Protein AF-A0A9W7W7M6-F1 (afdb_monomer_lite)

Secondary structure (DSSP, 8-state):
---EE-TTT--EESSHHHHHHHHH----HHHHHHHHHHHHTPPP---BPP-STT-----BTTHHHHIIIII---HHHHHHHHHHHHHHHHHHHHHHHHHT--SSPP---TTS---GGGG--HHHHHTPEEPTTS-EEEEES--TTHHHH-SEEEEE-HHHHHHHHHHHHHHHTSTT--S-------S---------PPPP-----------PPP---------------------------------

Organism: Triplophysa rosa (NCBI:txid992332)

Foldseek 3Di:
DDWWQQPPPRDTDPDQLCCCCPVQVFPPPQLSVLSVCLGVVNADQAFWQFLDPPDPRGTDSPNLVVCCPPVVDDPVVSVVRSNLRRLVVSLVVVVVCVVVCDVVGGRDCSNVPQDLQQAQFLVQLVPFDQDPVRWTWGWRQDGPCCVPPNTDIDTHHPVRSVVVNVVVVVLVPDPPNPPDRTDPPSNDDDDDDDPDDDDDRDDDPDDDDDDDDDDDDDDDDDDDDDDDDDDDDDDDDDDDDDDDDDD

Structure (mmCIF, N/CA/C/O backbone):
data_AF-A0A9W7W7M6-F1
#
_entry.id   AF-A0A9W7W7M6-F1
#
loop_
_atom_site.group_PDB
_atom_site.id
_atom_site.type_symbol
_atom_site.label_atom_id
_atom_site.label_alt_id
_atom_site.label_comp_id
_atom_site.label_asym_id
_atom_site.label_entity_id
_atom_site.label_seq_id
_atom_site.pdbx_PDB_ins_code
_atom_site.Cartn_x
_atom_site.Cartn_y
_atom_site.Cartn_z
_atom_site.occupancy
_atom_site.B_iso_or_equiv
_atom_site.auth_seq_id
_atom_site.auth_comp_id
_atom_site.auth_asym_id
_atom_site.auth_atom_id
_atom_site.pdbx_PDB_model_num
ATOM 1 N N . MET A 1 1 ? -11.801 22.714 -4.145 1.00 72.19 1 MET A N 1
ATOM 2 C CA . MET A 1 1 ? -10.592 22.354 -3.369 1.00 72.19 1 MET A CA 1
ATOM 3 C C . MET A 1 1 ? -10.107 20.980 -3.826 1.00 72.19 1 MET A C 1
ATOM 5 O O . MET A 1 1 ? -10.921 20.263 -4.396 1.00 72.19 1 MET A O 1
ATOM 9 N N . PRO A 1 2 ? -8.820 20.609 -3.682 1.00 87.44 2 PRO A N 1
ATOM 10 C CA . PRO A 1 2 ? -8.389 19.252 -4.017 1.00 87.44 2 PRO A CA 1
ATOM 11 C C . PRO A 1 2 ? -9.040 18.249 -3.054 1.00 87.44 2 PRO A C 1
ATOM 13 O O . PRO A 1 2 ? -8.852 18.361 -1.844 1.00 87.44 2 PRO A O 1
ATOM 16 N N . SER A 1 3 ? -9.796 17.285 -3.583 1.00 92.94 3 SER A N 1
ATOM 17 C CA . SER A 1 3 ? -10.325 16.155 -2.815 1.00 92.94 3 SER A CA 1
ATOM 18 C C . SER A 1 3 ? -9.395 14.946 -2.943 1.00 92.94 3 SER A C 1
ATOM 20 O O . SER A 1 3 ? -8.775 14.718 -3.984 1.00 92.94 3 SER A O 1
ATOM 22 N N . TYR A 1 4 ? -9.281 14.162 -1.873 1.00 96.50 4 TYR A N 1
ATOM 23 C CA . TYR A 1 4 ? -8.468 12.948 -1.830 1.00 96.50 4 TYR A CA 1
ATOM 24 C C . TYR A 1 4 ? -9.343 11.745 -1.488 1.00 96.50 4 TYR A C 1
ATOM 26 O O . TYR A 1 4 ? -10.290 11.856 -0.714 1.00 96.50 4 TYR A O 1
ATOM 34 N N . ARG A 1 5 ? -9.013 10.575 -2.038 1.00 95.81 5 ARG A N 1
ATOM 35 C CA . ARG A 1 5 ? -9.736 9.328 -1.764 1.00 95.81 5 ARG A CA 1
ATOM 36 C C . ARG A 1 5 ? -9.108 8.596 -0.579 1.00 95.81 5 ARG A C 1
ATOM 38 O O . ARG A 1 5 ? -7.920 8.263 -0.621 1.00 95.81 5 ARG A O 1
ATOM 45 N N . CYS A 1 6 ? -9.896 8.328 0.458 1.00 94.75 6 CYS A N 1
ATOM 46 C CA . CYS A 1 6 ? -9.452 7.589 1.635 1.00 94.75 6 CYS A CA 1
ATOM 47 C C . CYS A 1 6 ? -9.112 6.135 1.275 1.00 94.75 6 CYS A C 1
ATOM 49 O O . CYS A 1 6 ? -9.874 5.467 0.583 1.00 94.75 6 CYS A O 1
ATOM 51 N N . LYS A 1 7 ? -7.977 5.616 1.760 1.00 88.81 7 LYS A N 1
ATOM 52 C CA . LYS A 1 7 ? -7.548 4.228 1.494 1.00 88.81 7 LYS A CA 1
ATOM 53 C C . LYS A 1 7 ? -8.199 3.185 2.410 1.00 88.81 7 LYS A C 1
ATOM 55 O O . LYS A 1 7 ? -8.000 2.001 2.173 1.00 88.81 7 LYS A O 1
ATOM 60 N N . LEU A 1 8 ? -8.945 3.619 3.429 1.00 90.75 8 LEU A N 1
ATOM 61 C CA . LEU A 1 8 ? -9.625 2.737 4.385 1.00 90.75 8 LEU A CA 1
ATOM 62 C C . LEU A 1 8 ? -11.108 2.520 4.037 1.00 90.75 8 LEU A C 1
ATOM 64 O O . LEU A 1 8 ? -11.614 1.418 4.218 1.00 90.75 8 LEU A O 1
ATOM 68 N N . CYS A 1 9 ? -11.804 3.543 3.520 1.00 93.06 9 CYS A N 1
ATOM 69 C CA . CYS A 1 9 ? -13.232 3.460 3.165 1.00 93.06 9 CYS A CA 1
ATOM 70 C C . CYS A 1 9 ? -13.590 3.931 1.747 1.00 93.06 9 CYS A C 1
ATOM 72 O O . CYS A 1 9 ? -14.770 3.959 1.417 1.00 93.06 9 CYS A O 1
ATOM 74 N N . ASP A 1 10 ? -12.619 4.331 0.920 1.00 91.88 10 ASP A N 1
ATOM 75 C CA . ASP A 1 10 ? -12.836 4.820 -0.452 1.00 91.88 10 ASP A CA 1
ATOM 76 C C . ASP A 1 10 ? -13.676 6.105 -0.613 1.00 91.88 10 ASP A C 1
ATOM 78 O O . ASP A 1 10 ? -13.888 6.556 -1.741 1.00 91.88 10 ASP A O 1
ATOM 82 N N . GLU A 1 11 ? -14.094 6.752 0.479 1.00 95.75 11 GLU A N 1
ATOM 83 C CA . GLU A 1 11 ? -14.785 8.047 0.445 1.00 95.75 11 GLU A CA 1
ATOM 84 C C . GLU A 1 11 ? -13.840 9.182 0.000 1.00 95.75 11 GLU A C 1
ATOM 86 O O . GLU A 1 11 ? -12.629 9.149 0.251 1.00 95.75 11 GLU A O 1
ATOM 91 N N . GLN A 1 12 ? -14.389 10.206 -0.664 1.00 96.44 12 GLN A N 1
ATOM 92 C CA . GLN A 1 12 ? -13.655 11.443 -0.943 1.00 96.44 12 GLN A CA 1
ATOM 93 C C . GLN A 1 12 ? -13.695 12.368 0.275 1.00 96.44 12 GLN A C 1
ATOM 95 O O . GLN A 1 12 ? -14.758 12.593 0.847 1.00 96.44 12 GLN A O 1
ATOM 100 N N . ALA A 1 13 ? -12.549 12.940 0.633 1.00 96.88 13 ALA A N 1
ATOM 101 C CA . ALA A 1 13 ? -12.415 13.909 1.712 1.00 96.88 13 ALA A CA 1
ATOM 102 C C . ALA A 1 13 ? -11.541 15.088 1.269 1.00 96.88 13 ALA A C 1
ATOM 104 O O . ALA A 1 13 ? -10.496 14.901 0.640 1.00 96.88 13 ALA A O 1
ATOM 105 N N . GLU A 1 14 ? -11.955 16.306 1.613 1.00 96.06 14 GLU A N 1
ATOM 106 C CA . GLU A 1 14 ? -11.127 17.506 1.435 1.00 96.06 14 GLU A CA 1
ATOM 107 C C . GLU A 1 14 ? -10.057 17.574 2.535 1.00 96.06 14 GLU A C 1
ATOM 109 O O . GLU A 1 14 ? -8.860 17.682 2.247 1.00 96.06 14 GLU A O 1
ATOM 114 N N . ASP A 1 15 ? -10.473 17.386 3.793 1.00 96.69 15 ASP A N 1
ATOM 115 C CA . ASP A 1 15 ? -9.570 17.201 4.925 1.00 96.69 15 ASP A CA 1
ATOM 116 C C . ASP A 1 15 ? -9.463 15.727 5.330 1.00 96.69 15 ASP A C 1
ATOM 118 O O . ASP A 1 15 ? -10.251 15.182 6.102 1.00 96.69 15 ASP A O 1
ATOM 122 N N . VAL A 1 16 ? -8.433 15.079 4.789 1.00 97.12 16 VAL A N 1
ATOM 123 C CA . VAL A 1 16 ? -8.097 13.684 5.090 1.00 97.12 16 VAL A CA 1
ATOM 124 C C . VAL A 1 16 ? -7.809 13.464 6.578 1.00 97.12 16 VAL A C 1
ATOM 126 O O . VAL A 1 16 ? -8.134 12.397 7.083 1.00 97.12 16 VAL A O 1
ATOM 129 N N . ALA A 1 17 ? -7.191 14.423 7.276 1.00 97.62 17 ALA A N 1
ATOM 130 C CA . ALA A 1 17 ? -6.811 14.220 8.673 1.00 97.62 17 ALA A CA 1
ATOM 131 C C . ALA A 1 17 ? -8.057 14.187 9.563 1.00 97.62 17 ALA A C 1
ATOM 133 O O . ALA A 1 17 ? -8.264 13.211 10.281 1.00 97.62 17 ALA A O 1
ATOM 134 N N . LEU A 1 18 ? -8.928 15.191 9.416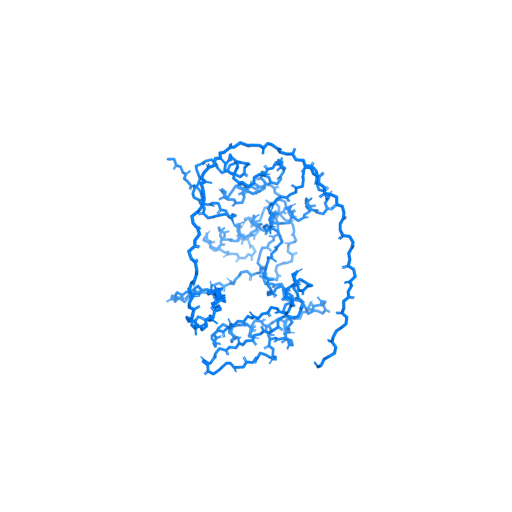 1.00 97.69 18 LEU A N 1
ATOM 135 C CA . LEU A 1 18 ? -10.212 15.238 10.114 1.00 97.69 18 LEU A CA 1
ATOM 136 C C . LEU A 1 18 ? -11.063 14.000 9.799 1.00 97.69 18 LEU A C 1
ATOM 138 O O . LEU A 1 18 ? -11.555 13.340 10.710 1.00 97.69 18 LEU A O 1
ATOM 142 N N . HIS A 1 19 ? -11.152 13.620 8.518 1.00 97.81 19 HIS A N 1
ATOM 143 C CA . HIS A 1 19 ? -11.861 12.411 8.095 1.00 97.81 19 HIS A CA 1
ATOM 144 C C . HIS A 1 19 ? -11.341 11.143 8.795 1.00 97.81 19 HIS A C 1
ATOM 146 O O . HIS A 1 19 ? -12.139 10.324 9.248 1.00 97.81 19 HIS A O 1
ATOM 152 N N . LEU A 1 20 ? -10.020 10.957 8.890 1.00 97.81 20 LEU A N 1
ATOM 153 C CA . LEU A 1 20 ? -9.424 9.785 9.541 1.00 97.81 20 LEU A CA 1
ATOM 154 C C . LEU A 1 20 ? -9.691 9.762 11.051 1.00 97.81 20 LEU A C 1
ATOM 156 O O . LEU A 1 20 ? -10.004 8.704 11.596 1.00 97.81 20 LEU A O 1
ATOM 160 N N . THR A 1 21 ? -9.626 10.908 11.724 1.00 97.81 21 THR A N 1
ATOM 161 C CA . THR A 1 21 ? -9.911 10.983 13.160 1.00 97.81 21 THR A CA 1
ATOM 162 C C . THR A 1 21 ? -11.397 10.757 13.453 1.00 97.81 21 THR A C 1
ATOM 164 O O . THR A 1 21 ? -11.724 9.933 14.302 1.00 97.81 21 THR A O 1
ATOM 167 N N . GLU A 1 22 ? -12.310 11.398 12.719 1.00 97.75 22 GLU A N 1
ATOM 168 C CA . GLU A 1 22 ? -13.752 11.316 12.998 1.00 97.75 22 GLU A CA 1
ATOM 169 C C . GLU A 1 22 ? -14.397 10.007 12.524 1.00 97.75 22 GLU A C 1
ATOM 171 O O . GLU A 1 22 ? -15.224 9.431 13.229 1.00 97.75 22 GLU A O 1
ATOM 176 N N . ARG A 1 23 ? -14.050 9.527 11.321 1.00 97.62 23 ARG A N 1
ATOM 177 C CA . ARG A 1 23 ? -14.700 8.345 10.719 1.00 97.62 23 ARG A CA 1
ATOM 178 C C . ARG A 1 23 ? -14.019 7.043 11.108 1.00 97.62 23 ARG A C 1
ATOM 180 O O . ARG A 1 23 ? -14.699 6.026 11.218 1.00 97.62 23 ARG A O 1
ATOM 187 N N . HIS A 1 24 ? -12.700 7.070 11.301 1.00 96.62 24 HIS A N 1
ATOM 188 C CA . HIS A 1 24 ? -11.906 5.875 11.601 1.00 96.62 24 HIS A CA 1
ATOM 189 C C . HIS A 1 24 ? -11.376 5.853 13.037 1.00 96.62 24 HIS A C 1
ATOM 191 O O . HIS A 1 24 ? -10.770 4.864 13.423 1.00 96.62 24 HIS A O 1
ATOM 197 N N . GLY A 1 25 ? -11.599 6.895 13.847 1.00 96.94 25 GLY A N 1
ATOM 198 C CA . GLY A 1 25 ? -11.132 6.922 15.239 1.00 96.94 25 GLY A CA 1
ATOM 199 C C . GLY A 1 25 ? -9.606 6.908 15.366 1.00 96.94 25 GLY A C 1
ATOM 200 O O . GLY A 1 25 ? -9.068 6.376 16.337 1.00 96.94 25 GLY A O 1
ATOM 201 N N . MET A 1 26 ? -8.896 7.431 14.362 1.00 97.25 26 MET A N 1
ATOM 202 C CA . MET A 1 26 ? -7.436 7.428 14.323 1.00 97.25 26 MET A CA 1
ATOM 203 C C . MET A 1 26 ? -6.869 8.479 15.288 1.00 97.25 26 MET A C 1
ATOM 205 O O . MET A 1 26 ? -6.658 9.634 14.918 1.00 97.25 26 MET A O 1
ATOM 209 N N . ASN A 1 27 ? -6.646 8.057 16.534 1.00 97.12 27 ASN A N 1
ATOM 210 C CA . ASN A 1 27 ? -6.159 8.910 17.625 1.00 97.12 27 ASN A CA 1
ATOM 211 C C . ASN A 1 27 ? -4.630 8.913 17.761 1.00 97.12 27 ASN A C 1
ATOM 213 O O . ASN A 1 27 ? -4.068 9.785 18.416 1.00 97.12 27 ASN A O 1
ATOM 217 N N . ASN A 1 28 ? -3.941 7.937 17.166 1.00 97.75 28 ASN A N 1
ATOM 218 C CA . ASN A 1 28 ? -2.486 7.904 17.174 1.00 97.75 28 ASN A CA 1
ATOM 219 C C . ASN A 1 28 ? -1.938 8.925 16.164 1.00 97.75 28 ASN A C 1
ATOM 221 O O . ASN A 1 28 ? -2.049 8.739 14.952 1.00 97.75 28 ASN A O 1
ATOM 225 N N . GLU A 1 29 ? -1.328 10.005 16.655 1.00 97.69 29 GLU A N 1
ATOM 226 C CA . GLU A 1 29 ? -0.851 11.110 15.811 1.00 97.69 29 GLU A CA 1
ATOM 227 C C . GLU A 1 29 ? 0.214 10.676 14.796 1.00 97.69 29 GLU A C 1
ATOM 229 O O . GLU A 1 29 ? 0.236 11.151 13.656 1.00 97.69 29 GLU A O 1
ATOM 234 N N . ARG A 1 30 ? 1.102 9.750 15.187 1.00 97.00 30 ARG A N 1
ATOM 235 C CA . ARG A 1 30 ? 2.168 9.260 14.308 1.00 97.00 30 ARG A CA 1
ATOM 236 C C . ARG A 1 30 ? 1.596 8.412 13.179 1.00 97.00 30 ARG A C 1
ATOM 238 O O . ARG A 1 30 ? 2.011 8.574 12.032 1.00 97.00 30 ARG A O 1
ATOM 245 N N . GLU A 1 31 ? 0.642 7.542 13.492 1.00 97.50 31 GLU A N 1
ATOM 246 C CA . GLU A 1 31 ? -0.114 6.788 12.495 1.00 97.50 31 GLU A CA 1
ATOM 247 C C . GLU A 1 31 ? -0.867 7.732 11.550 1.00 97.50 31 GLU A C 1
ATOM 249 O O . GLU A 1 31 ? -0.704 7.633 10.333 1.00 97.50 31 GLU A O 1
ATOM 254 N N . LEU A 1 32 ? -1.617 8.692 12.101 1.00 97.62 32 LEU A N 1
ATOM 255 C CA . LEU A 1 32 ? -2.378 9.681 11.340 1.00 97.62 32 LEU A CA 1
ATOM 256 C C . LEU A 1 32 ? -1.495 10.425 10.344 1.00 97.62 32 LEU A C 1
ATOM 258 O O . LEU A 1 32 ? -1.815 10.506 9.156 1.00 97.62 32 LEU A O 1
ATOM 262 N N . PHE A 1 33 ? -0.340 10.902 10.802 1.00 96.94 33 PHE A N 1
ATOM 263 C CA . PHE A 1 33 ? 0.636 11.560 9.947 1.00 96.94 33 PHE A CA 1
ATOM 264 C C . PHE A 1 33 ? 1.091 10.664 8.783 1.00 96.94 33 PHE A C 1
ATOM 266 O O . PHE A 1 33 ? 1.074 11.095 7.626 1.00 96.94 33 PHE A O 1
ATOM 273 N N . LEU A 1 34 ? 1.461 9.410 9.063 1.00 96.12 34 LEU A N 1
ATOM 274 C CA . LEU A 1 34 ? 1.927 8.456 8.051 1.00 96.12 34 LEU A CA 1
ATOM 275 C C . LEU A 1 34 ? 0.842 8.147 7.007 1.00 96.12 34 LEU A C 1
ATOM 277 O O . LEU A 1 34 ? 1.121 8.161 5.804 1.00 96.12 34 LEU A O 1
ATOM 281 N N . VAL A 1 35 ? -0.400 7.924 7.441 1.00 96.06 35 VAL A N 1
ATOM 282 C CA . VAL A 1 35 ? -1.529 7.623 6.546 1.00 96.06 35 VAL A CA 1
ATOM 283 C C . VAL A 1 35 ? -1.915 8.842 5.705 1.00 96.06 35 VAL A C 1
ATOM 285 O O . VAL A 1 35 ? -2.150 8.713 4.501 1.00 96.06 35 VAL A O 1
ATOM 288 N N . VAL A 1 36 ? -1.904 10.047 6.280 1.00 96.50 36 VAL A N 1
ATOM 289 C CA . VAL A 1 36 ? -2.122 11.291 5.525 1.00 96.50 36 VAL A CA 1
ATOM 290 C C . VAL A 1 36 ? -1.031 11.489 4.472 1.00 96.50 36 VAL A C 1
ATOM 292 O O . VAL A 1 36 ? -1.344 11.845 3.332 1.00 96.50 36 VAL A O 1
ATOM 295 N N . CYS A 1 37 ? 0.238 11.236 4.812 1.00 95.38 37 CYS A N 1
ATOM 296 C CA . CYS A 1 37 ? 1.341 11.278 3.851 1.00 95.38 37 CYS A CA 1
ATOM 297 C C . CYS A 1 37 ? 1.121 10.305 2.691 1.00 95.38 37 CYS A C 1
ATOM 299 O O . CYS A 1 37 ? 1.316 10.689 1.537 1.00 95.38 37 CYS A O 1
ATOM 301 N N . LEU A 1 38 ? 0.654 9.089 2.985 1.00 94.06 38 LEU A N 1
ATOM 302 C CA . LEU A 1 38 ? 0.349 8.083 1.973 1.00 94.06 38 LEU A CA 1
ATOM 303 C C . LEU A 1 38 ? -0.777 8.526 1.033 1.00 94.06 38 LEU A C 1
ATOM 305 O O . LEU A 1 38 ? -0.640 8.406 -0.180 1.00 94.06 38 LEU A O 1
ATOM 309 N N . ILE A 1 39 ? -1.880 9.046 1.579 1.00 94.56 39 ILE A N 1
ATOM 310 C CA . ILE A 1 39 ? -3.056 9.453 0.794 1.00 94.56 39 ILE A CA 1
ATOM 311 C C . ILE A 1 39 ? -2.749 10.672 -0.078 1.00 94.56 39 ILE A C 1
ATOM 313 O O . ILE A 1 39 ? -3.139 10.714 -1.243 1.00 94.56 39 ILE A O 1
ATOM 317 N N . LYS A 1 40 ? -2.044 11.664 0.474 1.00 94.06 40 LYS A N 1
ATOM 318 C CA . LYS A 1 40 ? -1.723 12.911 -0.234 1.00 94.06 40 LYS A CA 1
ATOM 319 C C . LYS A 1 40 ? -0.487 12.796 -1.135 1.00 94.06 40 LYS A C 1
ATOM 321 O O . LYS A 1 40 ? -0.124 13.782 -1.768 1.00 94.06 40 LYS A O 1
ATOM 326 N N . GLY A 1 41 ? 0.197 11.647 -1.151 1.00 89.88 41 GLY A N 1
ATOM 327 C CA . GLY A 1 41 ? 1.460 11.472 -1.877 1.00 89.88 41 GLY A CA 1
ATOM 328 C C . GLY A 1 41 ? 2.581 12.387 -1.369 1.00 89.88 41 GLY A C 1
ATOM 329 O O . GLY A 1 41 ? 3.471 12.772 -2.128 1.00 89.88 41 GLY A O 1
ATOM 330 N N . ARG A 1 42 ? 2.535 12.793 -0.091 1.00 88.25 42 ARG A N 1
ATOM 331 C CA . ARG A 1 42 ? 3.562 13.666 0.488 1.00 88.25 42 ARG A CA 1
ATOM 332 C C . ARG A 1 42 ? 4.822 12.859 0.766 1.00 88.25 42 ARG A C 1
ATOM 334 O O . ARG A 1 42 ? 4.777 11.777 1.349 1.00 88.25 42 ARG A O 1
ATOM 341 N N . LYS A 1 43 ? 5.963 13.434 0.394 1.00 83.06 43 LYS A N 1
ATOM 342 C CA . LYS A 1 43 ? 7.275 12.844 0.646 1.00 83.06 43 LYS A CA 1
ATOM 343 C C . LYS A 1 43 ? 7.567 12.919 2.143 1.00 83.06 43 LYS A C 1
ATOM 345 O O . LYS A 1 43 ? 7.683 14.014 2.688 1.00 83.06 43 LYS A O 1
ATOM 350 N N . LEU A 1 44 ? 7.729 11.775 2.802 1.00 78.94 44 LEU A N 1
ATOM 351 C CA . LEU A 1 44 ? 8.567 11.769 3.995 1.00 78.94 44 LEU A CA 1
ATOM 352 C C . LEU A 1 44 ? 10.020 12.032 3.550 1.00 78.94 44 LEU A C 1
ATOM 354 O O . LEU A 1 44 ? 10.382 11.775 2.397 1.00 78.94 44 LEU A O 1
ATOM 358 N N . ALA A 1 45 ? 10.876 12.425 4.488 1.00 69.75 45 ALA A N 1
ATOM 359 C CA . ALA A 1 45 ? 12.321 12.499 4.285 1.00 69.75 45 ALA A CA 1
ATOM 360 C C . ALA A 1 45 ? 13.084 11.214 4.707 1.00 69.75 45 ALA A C 1
ATOM 362 O O . ALA A 1 45 ? 14.188 11.345 5.240 1.00 69.75 45 ALA A O 1
ATOM 363 N N . PRO A 1 46 ? 12.556 9.974 4.569 1.00 69.62 46 PRO A N 1
ATOM 364 C CA . PRO A 1 46 ? 13.231 8.822 5.101 1.00 69.62 46 PRO A CA 1
ATOM 365 C C . PRO A 1 46 ? 14.317 8.394 4.124 1.00 69.62 46 PRO A C 1
ATOM 367 O O . PRO A 1 46 ? 14.354 8.737 2.936 1.00 69.62 46 PRO A O 1
ATOM 370 N N . VAL A 1 47 ? 15.180 7.546 4.645 1.00 83.25 47 VAL A N 1
ATOM 371 C CA . VAL A 1 47 ? 16.134 6.814 3.840 1.00 83.25 47 VAL A CA 1
ATOM 372 C C . VAL A 1 47 ? 15.365 5.778 3.013 1.00 83.25 47 VAL A C 1
ATOM 374 O O . VAL A 1 47 ? 14.837 4.812 3.559 1.00 83.25 47 VAL A O 1
ATOM 377 N N . MET A 1 48 ? 15.268 5.994 1.699 1.00 89.12 48 MET A N 1
ATOM 378 C CA . MET A 1 48 ? 14.526 5.115 0.791 1.00 89.12 48 MET A CA 1
ATOM 379 C C . MET A 1 48 ? 15.427 4.028 0.204 1.00 89.12 48 MET A C 1
ATOM 381 O O . MET A 1 48 ? 16.623 4.243 -0.011 1.00 89.12 48 MET A O 1
ATOM 385 N N . GLN A 1 49 ? 14.837 2.863 -0.064 1.00 90.44 49 GLN A N 1
ATOM 386 C CA . GLN A 1 49 ? 15.499 1.766 -0.772 1.00 90.44 49 GLN A CA 1
ATOM 387 C C . GLN A 1 49 ? 15.181 1.842 -2.262 1.00 90.44 49 GLN A C 1
ATOM 389 O O . GLN A 1 49 ? 14.083 2.267 -2.633 1.00 90.44 49 GLN A O 1
ATOM 394 N N . CYS A 1 50 ? 16.117 1.421 -3.115 1.00 92.56 50 CYS A N 1
ATOM 395 C CA . CYS A 1 50 ? 15.846 1.354 -4.545 1.00 92.56 50 CYS A CA 1
ATOM 396 C C . CYS A 1 50 ? 14.772 0.285 -4.828 1.00 92.56 50 CYS A C 1
ATOM 398 O O . CYS A 1 50 ? 14.927 -0.855 -4.389 1.00 92.56 50 CYS A O 1
ATOM 400 N N . PRO A 1 51 ? 13.675 0.620 -5.533 1.00 91.00 51 PRO A N 1
ATOM 401 C CA . PRO A 1 51 ? 12.625 -0.342 -5.863 1.00 91.00 51 PRO A CA 1
ATOM 402 C C . PRO A 1 51 ? 12.969 -1.219 -7.078 1.00 91.00 51 PRO A C 1
ATOM 404 O O . PRO A 1 51 ? 12.197 -2.117 -7.398 1.00 91.00 51 PRO A O 1
ATOM 407 N N . VAL A 1 52 ? 14.084 -0.960 -7.775 1.00 90.12 52 VAL A N 1
ATOM 408 C CA . VAL A 1 52 ? 14.479 -1.729 -8.962 1.00 90.12 52 VAL A CA 1
ATOM 409 C C . VAL A 1 52 ? 14.977 -3.121 -8.540 1.00 90.12 52 VAL A C 1
ATOM 411 O O . VAL A 1 52 ? 15.934 -3.203 -7.762 1.00 90.12 52 VAL A O 1
ATOM 414 N N . PRO A 1 53 ? 14.374 -4.219 -9.041 1.00 85.69 53 PRO A N 1
ATOM 415 C CA . PRO A 1 53 ? 14.793 -5.577 -8.705 1.00 85.69 53 PRO A CA 1
ATOM 416 C C . PRO A 1 53 ? 16.270 -5.826 -9.029 1.00 85.69 53 PRO A C 1
ATOM 418 O O . PRO A 1 53 ? 16.761 -5.429 -10.082 1.00 85.69 53 PRO A O 1
ATOM 421 N N . GLY A 1 54 ? 16.984 -6.481 -8.113 1.00 87.38 54 GLY A N 1
ATOM 422 C CA . GLY A 1 54 ? 18.413 -6.779 -8.268 1.00 87.38 54 GLY A CA 1
ATOM 423 C C . GLY A 1 54 ? 19.355 -5.606 -7.973 1.00 87.38 54 GLY A C 1
ATOM 424 O O . GLY A 1 54 ? 20.570 -5.789 -7.992 1.00 87.38 54 GLY A O 1
ATOM 425 N N . CYS A 1 55 ? 18.839 -4.414 -7.651 1.00 91.75 55 CYS A N 1
ATOM 426 C CA . CYS A 1 55 ? 19.683 -3.310 -7.207 1.00 91.75 55 CYS A CA 1
ATOM 427 C C . CYS A 1 55 ? 20.127 -3.516 -5.749 1.00 91.75 55 CYS A C 1
ATOM 429 O O . CYS A 1 55 ? 19.303 -3.637 -4.845 1.00 91.75 55 CYS A O 1
ATOM 431 N N . SER A 1 56 ? 21.440 -3.521 -5.505 1.00 87.19 56 SER A N 1
ATOM 432 C CA . SER A 1 56 ? 22.035 -3.715 -4.173 1.00 87.19 56 SER A CA 1
ATOM 433 C C . SER A 1 56 ? 22.140 -2.431 -3.341 1.00 87.19 56 SER A C 1
ATOM 435 O O . SER A 1 56 ? 22.584 -2.468 -2.191 1.00 87.19 56 SER A O 1
ATOM 437 N N . VAL A 1 57 ? 21.736 -1.277 -3.886 1.00 88.00 57 VAL A N 1
ATOM 438 C CA . VAL A 1 57 ? 21.783 -0.002 -3.159 1.00 88.00 57 VAL A CA 1
ATOM 439 C C . VAL A 1 57 ? 20.690 0.017 -2.095 1.00 88.00 57 VAL A C 1
ATOM 441 O O . VAL A 1 57 ? 19.524 0.301 -2.366 1.00 88.00 57 VAL A O 1
ATOM 444 N N . GLY A 1 58 ? 21.095 -0.283 -0.861 1.00 76.56 58 GLY A N 1
ATOM 445 C CA . GLY A 1 58 ? 20.168 -0.473 0.247 1.00 76.56 58 GLY A CA 1
ATOM 446 C C . GLY A 1 58 ? 19.416 0.793 0.649 1.00 76.56 58 GLY A C 1
ATOM 447 O O . GLY A 1 58 ? 18.199 0.773 0.741 1.00 76.56 58 GLY A O 1
ATOM 448 N N . LYS A 1 59 ? 20.115 1.894 0.932 1.00 83.81 59 LYS A N 1
ATOM 449 C CA . LYS A 1 59 ? 19.547 3.052 1.638 1.00 83.81 59 LYS A CA 1
ATOM 450 C C . LYS A 1 59 ? 20.139 4.352 1.085 1.00 83.81 59 LYS A C 1
ATOM 452 O O . LYS A 1 59 ? 21.327 4.600 1.259 1.00 83.81 59 LYS A O 1
ATOM 457 N N . SER A 1 60 ? 19.335 5.179 0.411 1.00 84.62 60 SER A N 1
ATOM 458 C CA . SER A 1 60 ? 19.794 6.440 -0.193 1.00 84.62 60 SER A CA 1
ATOM 459 C C . SER A 1 60 ? 18.789 7.574 0.000 1.00 84.62 60 SER A C 1
ATOM 461 O O . SER A 1 60 ? 17.610 7.446 -0.323 1.00 84.62 60 SER A O 1
ATOM 463 N N . SER A 1 61 ? 19.272 8.727 0.468 1.00 83.50 61 SER A N 1
ATOM 464 C CA . SER A 1 61 ? 18.510 9.986 0.481 1.00 83.50 61 SER A CA 1
ATOM 465 C C . SER A 1 61 ? 18.414 10.632 -0.906 1.00 83.50 61 SER A C 1
ATOM 467 O O . SER A 1 61 ? 17.610 11.533 -1.126 1.00 83.50 61 SER A O 1
ATOM 469 N N . ARG A 1 62 ? 19.226 10.172 -1.865 1.00 90.69 62 ARG A N 1
ATOM 470 C CA . ARG A 1 62 ? 19.306 10.692 -3.237 1.00 90.69 62 ARG A CA 1
ATOM 471 C C . ARG A 1 62 ? 18.848 9.641 -4.244 1.00 90.69 62 ARG A C 1
ATOM 473 O O . ARG A 1 62 ? 19.515 9.422 -5.256 1.00 90.69 62 ARG A O 1
ATOM 480 N N . LEU A 1 63 ? 17.730 8.977 -3.947 1.00 92.56 63 LEU A N 1
ATOM 481 C CA . LEU A 1 63 ? 17.186 7.908 -4.784 1.00 92.56 63 LEU A CA 1
ATOM 482 C C . LEU A 1 63 ? 16.937 8.375 -6.225 1.00 92.56 63 LEU A C 1
ATOM 484 O O . LEU A 1 63 ? 17.307 7.673 -7.153 1.00 92.56 63 LEU A O 1
ATOM 488 N N . GLU A 1 64 ? 16.417 9.586 -6.419 1.00 93.25 64 GLU A N 1
ATOM 489 C CA . GLU A 1 64 ? 16.162 10.151 -7.751 1.00 93.25 64 GLU A CA 1
ATOM 490 C C . GLU A 1 64 ? 17.434 10.197 -8.615 1.00 93.25 64 GLU A C 1
ATOM 492 O O . GLU A 1 64 ? 17.491 9.612 -9.692 1.00 93.25 64 GLU A O 1
ATOM 497 N N . ARG A 1 65 ? 18.521 10.759 -8.071 1.00 94.69 65 ARG A N 1
ATOM 498 C CA . ARG A 1 65 ? 19.830 10.794 -8.742 1.00 94.69 65 ARG A CA 1
ATOM 499 C C . ARG A 1 65 ? 20.404 9.396 -8.976 1.00 94.69 65 ARG A C 1
ATOM 501 O O . ARG A 1 65 ? 21.134 9.186 -9.943 1.00 94.69 65 ARG A O 1
ATOM 508 N N . HIS A 1 66 ? 20.148 8.461 -8.064 1.00 94.94 66 HIS A N 1
ATOM 509 C CA . HIS A 1 66 ? 20.560 7.071 -8.230 1.00 94.94 66 HIS A CA 1
ATOM 510 C C . HIS A 1 66 ? 19.826 6.415 -9.408 1.00 94.94 66 HIS A C 1
ATOM 512 O O . HIS A 1 66 ? 20.482 5.804 -10.249 1.00 94.94 66 HIS A O 1
ATOM 518 N N . LEU A 1 67 ? 18.508 6.605 -9.509 1.00 95.25 67 LEU A N 1
ATOM 519 C CA . LEU A 1 67 ? 17.697 6.117 -10.624 1.00 95.25 67 LEU A CA 1
ATOM 520 C C . LEU A 1 67 ? 18.192 6.687 -11.961 1.00 95.25 67 LEU A C 1
ATOM 522 O O . LEU A 1 67 ? 18.411 5.920 -12.898 1.00 95.25 67 LEU A O 1
ATOM 526 N N . ASP A 1 68 ? 18.474 7.991 -12.020 1.00 94.50 68 ASP A N 1
ATOM 527 C CA . ASP A 1 68 ? 18.975 8.639 -13.239 1.00 94.50 68 ASP A CA 1
ATOM 528 C C . ASP A 1 68 ? 20.344 8.079 -13.675 1.00 94.50 68 ASP A C 1
ATOM 530 O O . ASP A 1 68 ? 20.572 7.804 -14.852 1.00 94.50 68 ASP A O 1
ATOM 534 N N . ARG A 1 69 ? 21.277 7.895 -12.729 1.00 95.19 69 ARG A N 1
ATOM 535 C CA . ARG A 1 69 ? 22.667 7.510 -13.041 1.00 95.19 69 ARG A CA 1
ATOM 536 C C . ARG A 1 69 ? 22.851 6.022 -13.305 1.00 95.19 69 ARG A C 1
ATOM 538 O O . ARG A 1 69 ? 23.619 5.663 -14.192 1.00 95.19 69 ARG A O 1
ATOM 545 N N . ILE A 1 70 ? 22.215 5.177 -12.495 1.00 96.19 70 ILE A N 1
ATOM 546 C CA . ILE A 1 70 ? 22.453 3.728 -12.493 1.00 96.19 70 ILE A CA 1
ATOM 547 C C . ILE A 1 70 ? 21.451 3.011 -13.392 1.00 96.19 70 ILE A C 1
ATOM 549 O O . ILE A 1 70 ? 21.838 2.114 -14.134 1.00 96.19 70 ILE A O 1
ATOM 553 N N . HIS A 1 71 ? 20.182 3.423 -13.358 1.00 94.19 71 HIS A N 1
ATOM 554 C CA . HIS A 1 71 ? 19.106 2.733 -14.069 1.00 94.19 71 HIS A CA 1
ATOM 555 C C . HIS A 1 71 ? 18.667 3.437 -15.360 1.00 94.19 71 HIS A C 1
ATOM 557 O O . HIS A 1 71 ? 17.965 2.818 -16.151 1.00 94.19 71 HIS A O 1
ATOM 563 N N . ARG A 1 72 ? 19.099 4.689 -15.599 1.00 93.62 72 ARG A N 1
ATOM 564 C CA . ARG A 1 72 ? 18.783 5.486 -16.806 1.00 93.62 72 ARG A CA 1
ATOM 565 C C . ARG A 1 72 ? 17.289 5.467 -17.164 1.00 93.62 72 ARG A C 1
ATOM 567 O O . ARG A 1 72 ? 16.921 5.342 -18.328 1.00 93.62 72 ARG A O 1
ATOM 574 N N . VAL A 1 73 ? 16.443 5.551 -16.142 1.00 94.56 73 VAL A N 1
ATOM 575 C CA . VAL A 1 73 ? 14.982 5.481 -16.278 1.00 94.56 73 VAL A CA 1
ATOM 576 C C . VAL A 1 73 ? 14.419 6.766 -16.875 1.00 94.56 73 VAL A C 1
ATOM 578 O O . VAL A 1 73 ? 14.968 7.850 -16.664 1.00 94.56 73 VAL A O 1
ATOM 581 N N . ASP A 1 74 ? 13.300 6.663 -17.590 1.00 95.56 74 ASP A N 1
ATOM 582 C CA . ASP A 1 74 ? 12.584 7.848 -18.064 1.00 95.56 74 ASP A CA 1
ATOM 583 C C . ASP A 1 74 ? 11.873 8.593 -16.911 1.00 95.56 74 ASP A C 1
ATOM 585 O O . ASP A 1 74 ? 11.763 8.103 -15.783 1.00 95.56 74 ASP A O 1
ATOM 589 N N . ASN A 1 75 ? 11.364 9.799 -17.184 1.00 94.94 75 ASN A N 1
ATOM 590 C CA . ASN A 1 75 ? 10.702 10.629 -16.170 1.00 94.94 75 ASN A CA 1
ATOM 591 C C . ASN A 1 75 ? 9.457 9.966 -15.550 1.00 94.94 75 ASN A C 1
ATOM 593 O O . ASN A 1 75 ? 9.186 10.162 -14.364 1.00 94.94 75 ASN A O 1
ATOM 597 N N . HIS A 1 76 ? 8.696 9.199 -16.331 1.00 93.88 76 HIS A N 1
ATOM 598 C CA . HIS A 1 76 ? 7.477 8.536 -15.876 1.00 93.88 76 HIS A CA 1
ATOM 599 C C . HIS A 1 76 ? 7.809 7.319 -15.002 1.00 93.88 76 HIS A C 1
ATOM 601 O O . HIS A 1 76 ? 7.281 7.177 -13.897 1.00 93.88 76 HIS A O 1
ATOM 607 N N . GLN A 1 77 ? 8.746 6.480 -15.443 1.00 92.56 77 GLN A N 1
ATOM 608 C CA . GLN A 1 77 ? 9.309 5.384 -14.660 1.00 92.56 77 GLN A CA 1
ATOM 609 C C . GLN A 1 77 ? 9.930 5.895 -13.361 1.00 92.56 77 GLN A C 1
ATOM 611 O O . GLN A 1 77 ? 9.691 5.320 -12.300 1.00 92.56 77 GLN A O 1
ATOM 616 N N . ARG A 1 78 ? 10.669 7.009 -13.410 1.00 94.31 78 ARG A N 1
ATOM 617 C CA . ARG A 1 78 ? 11.238 7.650 -12.221 1.00 94.31 78 ARG A CA 1
ATOM 618 C C . ARG A 1 78 ? 10.156 8.071 -11.238 1.00 94.31 78 ARG A C 1
ATOM 620 O O . ARG A 1 78 ? 10.266 7.741 -10.060 1.00 94.31 78 ARG A O 1
ATOM 627 N N . ALA A 1 79 ? 9.111 8.759 -11.699 1.00 91.75 79 ALA A N 1
ATOM 628 C CA . ALA A 1 79 ? 7.993 9.159 -10.848 1.00 91.75 79 ALA A CA 1
ATOM 629 C C . ALA A 1 79 ? 7.328 7.940 -10.188 1.00 91.75 79 ALA A C 1
ATOM 631 O O . ALA A 1 79 ? 7.138 7.930 -8.972 1.00 91.75 79 ALA A O 1
ATOM 632 N N . ARG A 1 80 ? 7.085 6.877 -10.964 1.00 91.62 80 ARG A N 1
ATOM 633 C CA . ARG A 1 80 ? 6.524 5.613 -10.472 1.00 91.62 80 ARG A CA 1
ATOM 634 C C . ARG A 1 80 ? 7.427 4.941 -9.434 1.00 91.62 80 ARG A C 1
ATOM 636 O O . ARG A 1 80 ? 6.949 4.544 -8.375 1.00 91.62 80 ARG A O 1
ATOM 643 N N . PHE A 1 81 ? 8.730 4.833 -9.691 1.00 93.06 81 PHE A N 1
ATOM 644 C CA . PHE A 1 81 ? 9.676 4.256 -8.733 1.00 93.06 81 PHE A CA 1
ATOM 645 C C . PHE A 1 81 ? 9.776 5.087 -7.455 1.00 93.06 81 PHE A C 1
ATOM 647 O O . PHE A 1 81 ? 9.820 4.525 -6.363 1.00 93.06 81 PHE A O 1
ATOM 654 N N . MET A 1 82 ? 9.754 6.414 -7.564 1.00 91.75 82 MET A N 1
ATOM 655 C CA . MET A 1 82 ? 9.721 7.291 -6.397 1.00 91.75 82 MET A CA 1
ATOM 656 C C . MET A 1 82 ? 8.436 7.091 -5.589 1.00 91.75 82 MET A C 1
ATOM 658 O O . MET A 1 82 ? 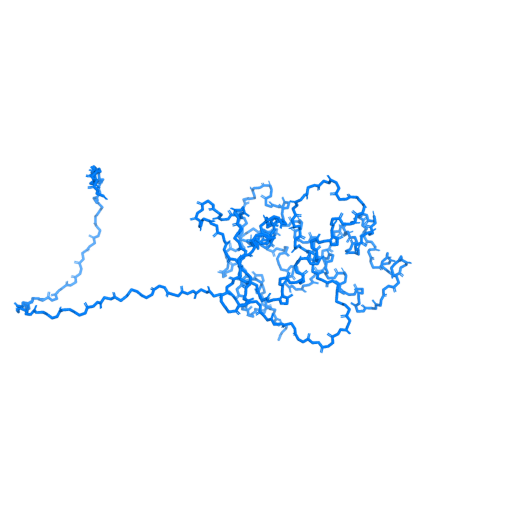8.509 6.947 -4.372 1.00 91.75 82 MET A O 1
ATOM 662 N N . GLU A 1 83 ? 7.272 7.011 -6.237 1.00 90.69 83 GLU A N 1
ATOM 663 C CA . GLU A 1 83 ? 6.000 6.718 -5.568 1.00 90.69 83 GLU A CA 1
ATOM 664 C C . GLU A 1 83 ? 6.035 5.359 -4.852 1.00 90.69 83 GLU A C 1
ATOM 666 O O . GLU A 1 83 ? 5.696 5.272 -3.669 1.00 90.69 83 GLU A O 1
ATOM 671 N N . MET A 1 84 ? 6.526 4.312 -5.523 1.00 89.50 84 MET A N 1
ATOM 672 C CA . MET A 1 84 ? 6.700 2.982 -4.931 1.00 89.50 84 MET A CA 1
ATOM 673 C C . MET A 1 84 ? 7.639 3.015 -3.721 1.00 89.50 84 MET A C 1
ATOM 675 O O . MET A 1 84 ? 7.323 2.436 -2.681 1.00 89.50 84 MET A O 1
ATOM 679 N N . ALA A 1 85 ? 8.774 3.709 -3.826 1.00 91.38 85 ALA A N 1
ATOM 680 C CA . ALA A 1 85 ? 9.746 3.826 -2.745 1.00 91.38 85 ALA A CA 1
ATOM 681 C C . ALA A 1 85 ? 9.181 4.600 -1.544 1.00 91.38 85 ALA A C 1
ATOM 683 O O . ALA A 1 85 ? 9.341 4.159 -0.404 1.00 91.38 85 ALA A O 1
ATOM 684 N N . HIS A 1 86 ? 8.461 5.700 -1.787 1.00 91.38 86 HIS A N 1
ATOM 685 C CA . HIS 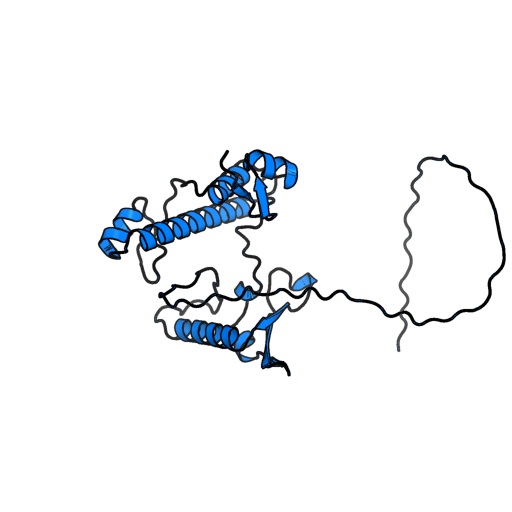A 1 86 ? 7.776 6.463 -0.743 1.00 91.38 86 HIS A CA 1
ATOM 686 C C . HIS A 1 86 ? 6.705 5.627 -0.044 1.00 91.38 86 HIS A C 1
ATOM 688 O O . HIS A 1 86 ? 6.686 5.551 1.186 1.00 91.38 86 HIS A O 1
ATOM 694 N N . ARG A 1 87 ? 5.851 4.945 -0.814 1.00 91.19 87 ARG A N 1
ATOM 695 C CA . ARG A 1 87 ? 4.832 4.044 -0.274 1.00 91.19 87 ARG A CA 1
ATOM 696 C C . ARG A 1 87 ? 5.456 2.938 0.571 1.00 91.19 87 ARG A C 1
ATOM 698 O O . ARG A 1 87 ? 4.996 2.688 1.682 1.00 91.19 87 ARG A O 1
ATOM 705 N N . LYS A 1 88 ? 6.514 2.298 0.068 1.00 89.31 88 LYS A N 1
ATOM 706 C CA . LYS A 1 88 ? 7.238 1.237 0.776 1.00 89.31 88 LYS A CA 1
ATOM 707 C C . LYS A 1 88 ? 7.838 1.759 2.083 1.00 89.31 88 LYS A C 1
ATOM 709 O O . LYS A 1 88 ? 7.681 1.105 3.108 1.00 89.31 88 LYS A O 1
ATOM 714 N N . ALA A 1 89 ? 8.444 2.948 2.077 1.00 91.81 89 ALA A N 1
ATOM 715 C CA . ALA A 1 89 ? 8.975 3.576 3.285 1.00 91.81 89 ALA A CA 1
ATOM 716 C C . ALA A 1 89 ? 7.881 3.852 4.333 1.00 91.81 89 ALA A C 1
ATOM 718 O O . ALA A 1 89 ? 8.063 3.502 5.493 1.00 91.81 89 ALA A O 1
ATOM 719 N N . ILE A 1 90 ? 6.724 4.393 3.928 1.00 93.06 90 ILE A N 1
ATOM 720 C CA . ILE A 1 90 ? 5.585 4.614 4.838 1.00 93.06 90 ILE A CA 1
ATOM 721 C C . ILE A 1 90 ? 5.092 3.299 5.444 1.00 93.06 90 ILE A C 1
ATOM 723 O O . ILE A 1 90 ? 4.869 3.217 6.647 1.00 93.06 90 ILE A O 1
ATOM 727 N N . VAL A 1 91 ? 4.937 2.262 4.620 1.00 91.50 91 VAL A N 1
ATOM 728 C CA . VAL A 1 91 ? 4.493 0.938 5.075 1.00 91.50 91 VAL A CA 1
ATOM 729 C C . VAL A 1 91 ? 5.476 0.329 6.080 1.00 91.50 91 VAL A C 1
ATOM 731 O O . VAL A 1 91 ? 5.043 -0.279 7.057 1.00 91.50 91 VAL A O 1
ATOM 734 N N . TYR A 1 92 ? 6.786 0.507 5.884 1.00 91.31 92 TYR A N 1
ATOM 735 C CA . TYR A 1 92 ? 7.783 0.077 6.865 1.00 91.31 92 TYR A CA 1
ATOM 736 C C . TYR A 1 92 ? 7.691 0.855 8.179 1.00 91.31 92 TYR A C 1
ATOM 738 O O . TYR A 1 92 ? 7.760 0.235 9.234 1.00 91.31 92 TYR A O 1
ATOM 746 N N . GLU A 1 93 ? 7.503 2.174 8.129 1.00 93.88 93 GLU A N 1
ATOM 747 C CA . GLU A 1 93 ? 7.329 3.002 9.331 1.00 93.88 93 GLU A CA 1
ATOM 748 C C . GLU A 1 93 ? 6.066 2.617 10.110 1.00 93.88 93 GLU A C 1
ATOM 750 O O . GLU A 1 93 ? 6.115 2.495 11.328 1.00 93.88 93 GLU A O 1
ATOM 755 N N . LEU A 1 94 ? 4.949 2.365 9.418 1.00 94.75 94 LEU A N 1
ATOM 756 C CA . LEU A 1 94 ? 3.715 1.872 10.040 1.00 94.75 94 LEU A CA 1
ATOM 757 C C . LEU A 1 94 ? 3.936 0.515 10.720 1.00 94.75 94 LEU A C 1
ATOM 759 O O . LEU A 1 94 ? 3.500 0.316 11.850 1.00 94.75 94 LEU A O 1
ATOM 763 N N . ARG A 1 95 ? 4.661 -0.402 10.068 1.00 93.25 95 ARG A N 1
ATOM 764 C CA . ARG A 1 95 ? 5.019 -1.690 10.675 1.00 93.25 95 ARG A CA 1
ATOM 765 C C . ARG A 1 95 ? 5.886 -1.507 11.919 1.00 93.25 95 ARG A C 1
ATOM 767 O O . ARG A 1 95 ? 5.589 -2.106 12.946 1.00 93.25 95 ARG A O 1
ATOM 774 N N . ALA A 1 96 ? 6.931 -0.686 11.830 1.00 93.75 96 ALA A N 1
ATOM 775 C CA . ALA A 1 96 ? 7.824 -0.414 12.952 1.00 93.75 96 ALA A CA 1
ATOM 776 C C . ALA A 1 96 ? 7.063 0.216 14.128 1.00 93.75 96 ALA A C 1
ATOM 778 O O . ALA A 1 96 ? 7.245 -0.198 15.267 1.00 93.75 96 ALA A O 1
ATOM 779 N N . LEU A 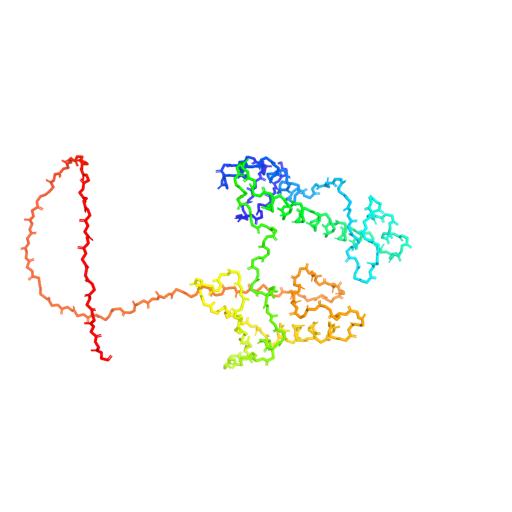1 97 ? 6.150 1.154 13.853 1.00 95.81 97 LEU A N 1
ATOM 780 C CA . LEU A 1 97 ? 5.272 1.740 14.865 1.00 95.81 97 LEU A CA 1
ATOM 781 C C . LEU A 1 97 ? 4.370 0.685 15.515 1.00 95.81 97 LEU A C 1
ATOM 783 O O . LEU A 1 97 ? 4.161 0.709 16.720 1.00 95.81 97 LEU A O 1
ATOM 787 N N . ARG A 1 98 ? 3.851 -0.274 14.745 1.00 94.81 98 ARG A N 1
ATOM 788 C CA . ARG A 1 98 ? 3.027 -1.358 15.291 1.00 94.81 98 ARG A CA 1
ATOM 789 C C . ARG A 1 98 ? 3.823 -2.277 16.218 1.00 94.81 98 ARG A C 1
ATOM 791 O O . ARG A 1 98 ? 3.286 -2.734 17.224 1.00 94.81 98 ARG A O 1
ATOM 798 N N . GLU A 1 99 ? 5.087 -2.540 15.892 1.00 93.69 99 GLU A N 1
ATOM 799 C CA . GLU A 1 99 ? 5.992 -3.363 16.705 1.00 93.69 99 GLU A CA 1
ATOM 800 C C . GLU A 1 99 ? 6.287 -2.738 18.078 1.00 93.69 99 GLU A C 1
ATOM 802 O O . GLU A 1 99 ? 6.588 -3.470 19.019 1.00 93.69 99 GLU A O 1
ATOM 807 N N . THR A 1 100 ? 6.136 -1.416 18.237 1.00 95.88 100 THR A N 1
ATOM 808 C CA . THR A 1 100 ? 6.306 -0.748 19.538 1.00 95.88 100 THR A CA 1
ATOM 809 C C . THR A 1 100 ? 5.081 -0.838 20.451 1.00 95.88 100 THR A C 1
ATOM 811 O O . THR A 1 100 ? 5.113 -0.242 21.521 1.00 95.88 100 THR A O 1
ATOM 814 N N . PHE A 1 101 ? 4.011 -1.542 20.052 1.00 91.56 101 PHE A N 1
ATOM 815 C CA . PHE A 1 101 ? 2.741 -1.632 20.796 1.00 91.56 101 PHE A CA 1
ATOM 816 C C . PHE A 1 101 ? 2.237 -0.253 21.265 1.00 91.56 101 PHE A C 1
ATOM 818 O O . PHE A 1 101 ? 2.168 0.011 22.464 1.00 91.56 101 PHE A O 1
ATOM 825 N N . PRO A 1 102 ? 1.946 0.656 20.320 1.00 94.38 102 PRO A N 1
ATOM 826 C CA . PRO A 1 102 ? 1.735 2.059 20.634 1.00 94.38 102 PRO A CA 1
ATOM 827 C C . PRO A 1 102 ? 0.441 2.280 21.427 1.00 94.38 102 PRO A C 1
ATOM 829 O O . PRO A 1 102 ? -0.547 1.571 21.225 1.00 94.38 102 PRO A O 1
ATOM 832 N N . ASP A 1 103 ? 0.452 3.307 22.276 1.00 92.94 103 ASP A N 1
ATOM 833 C CA . ASP A 1 103 ? -0.699 3.803 23.032 1.00 92.94 103 ASP A CA 1
ATOM 834 C C . ASP A 1 103 ? -0.925 5.286 22.673 1.00 92.94 103 ASP A C 1
ATOM 836 O O . ASP A 1 103 ? -0.022 6.096 22.907 1.00 92.94 103 ASP A O 1
ATOM 840 N N . PRO A 1 104 ? -2.053 5.676 22.046 1.00 94.12 104 PRO A N 1
ATOM 841 C CA . PRO A 1 104 ? -3.208 4.852 21.671 1.00 94.12 104 PRO A CA 1
ATOM 842 C C . PRO A 1 104 ? -2.906 3.794 20.591 1.00 94.12 104 PRO A C 1
ATOM 844 O O . PRO A 1 104 ? -2.019 4.010 19.749 1.00 94.12 104 PRO A O 1
ATOM 847 N N . PRO A 1 105 ? -3.666 2.677 20.563 1.00 94.75 105 PRO A N 1
ATOM 848 C CA . PRO A 1 105 ? -3.466 1.606 19.594 1.00 94.75 105 PRO A CA 1
ATOM 849 C C . PRO A 1 105 ? -3.710 2.088 18.165 1.00 94.75 105 PRO A C 1
ATOM 851 O O . PRO A 1 105 ? -4.610 2.885 17.899 1.00 94.75 105 PRO A O 1
ATOM 854 N N . MET A 1 106 ? -2.917 1.559 17.234 1.00 95.50 106 MET A N 1
ATOM 855 C CA . MET A 1 106 ? -3.086 1.822 15.806 1.00 95.50 106 MET A CA 1
ATOM 856 C C . MET A 1 106 ? -4.390 1.225 15.271 1.00 95.50 106 MET A C 1
ATOM 858 O O . MET A 1 106 ? -4.718 0.077 15.587 1.00 95.50 106 MET A O 1
ATOM 862 N N . VAL A 1 107 ? -5.086 1.968 14.409 1.00 94.75 107 VAL A N 1
ATOM 863 C CA . VAL A 1 107 ? -6.356 1.534 13.797 1.00 94.75 107 VAL A CA 1
ATOM 864 C C . VAL A 1 107 ? -6.180 1.035 12.366 1.00 94.75 107 VAL A C 1
ATOM 866 O O . VAL A 1 107 ? -6.824 0.072 11.953 1.00 94.75 107 VAL A O 1
ATOM 869 N N . SER A 1 108 ? -5.311 1.680 11.592 1.00 92.69 108 SER A N 1
ATOM 870 C CA . SER A 1 108 ? -5.038 1.286 10.216 1.00 92.69 108 SER A CA 1
ATOM 871 C C . SER A 1 108 ? -4.381 -0.089 10.169 1.00 92.69 108 SER A C 1
ATOM 873 O O . SER A 1 108 ? -3.654 -0.490 11.077 1.00 92.69 108 SER A O 1
ATOM 875 N N . ASP A 1 109 ? -4.619 -0.825 9.091 1.00 89.75 109 ASP A N 1
ATOM 876 C CA . ASP A 1 109 ? -4.030 -2.134 8.800 1.00 89.75 109 ASP A CA 1
ATOM 877 C C . ASP A 1 109 ? -3.262 -2.144 7.467 1.00 89.75 109 ASP A C 1
ATOM 879 O O . ASP A 1 109 ? -2.952 -3.198 6.913 1.00 89.75 109 ASP A O 1
ATOM 883 N N . ILE A 1 110 ? -2.897 -0.956 6.976 1.00 88.31 110 ILE A N 1
ATOM 884 C CA . ILE A 1 110 ? -2.281 -0.728 5.660 1.00 88.31 110 ILE A CA 1
ATOM 885 C C . ILE A 1 110 ? -0.937 -1.463 5.514 1.00 88.31 110 ILE A C 1
ATOM 887 O O . ILE A 1 110 ? -0.600 -1.942 4.430 1.00 88.31 110 ILE A O 1
ATOM 891 N N . ASP A 1 111 ? -0.158 -1.567 6.592 1.00 86.56 111 ASP A N 1
ATOM 892 C CA . ASP A 1 111 ? 1.119 -2.295 6.639 1.00 86.56 111 ASP A CA 1
ATOM 893 C C . ASP A 1 111 ? 0.963 -3.812 6.800 1.00 86.56 111 ASP A C 1
ATOM 895 O O . ASP A 1 111 ? 1.860 -4.593 6.444 1.00 86.56 111 ASP A O 1
ATOM 899 N N . MET A 1 112 ? -0.192 -4.236 7.306 1.00 78.69 112 MET A N 1
ATOM 900 C CA . MET A 1 112 ? -0.568 -5.628 7.452 1.00 78.69 112 MET A CA 1
ATOM 901 C C . MET A 1 112 ? -1.188 -6.087 6.146 1.00 78.69 112 MET A C 1
ATOM 903 O O . MET A 1 112 ? -2.390 -6.253 6.071 1.00 78.69 112 MET A O 1
ATOM 907 N N . CYS A 1 113 ? -0.397 -6.285 5.094 1.00 60.47 113 CYS A N 1
ATOM 908 C CA . CYS A 1 113 ? -0.952 -6.697 3.808 1.00 60.47 113 CYS A CA 1
ATOM 909 C C . CYS A 1 113 ? -1.880 -7.926 3.985 1.00 60.47 113 CYS A C 1
ATOM 911 O O . CYS A 1 113 ? -1.456 -9.030 4.331 1.00 60.47 113 CYS A O 1
ATOM 913 N N . HIS A 1 114 ? -3.185 -7.679 3.839 1.00 56.59 114 HIS A N 1
ATOM 914 C CA . HIS A 1 114 ? -4.274 -8.580 4.223 1.00 56.59 114 HIS A CA 1
ATOM 915 C C . HIS A 1 114 ? -4.541 -9.651 3.155 1.00 56.59 114 HIS A C 1
ATOM 917 O O . HIS A 1 114 ? -5.584 -10.308 3.167 1.00 56.59 114 HIS A O 1
ATOM 923 N N . CYS A 1 115 ? -3.623 -9.846 2.204 1.00 62.44 115 CYS A N 1
ATOM 924 C CA . CYS A 1 115 ? -3.836 -10.814 1.147 1.00 62.44 115 CYS A CA 1
ATOM 925 C C . CYS A 1 115 ? -3.490 -12.226 1.635 1.00 62.44 115 CYS A C 1
ATOM 927 O O . CYS A 1 115 ? -2.416 -12.513 2.165 1.00 62.44 115 CYS A O 1
ATOM 929 N N . VAL A 1 116 ? -4.426 -13.147 1.400 1.00 71.12 116 VAL A N 1
ATOM 930 C CA . VAL A 1 116 ? -4.226 -14.596 1.554 1.00 71.12 116 VAL A CA 1
ATOM 931 C C . VAL A 1 116 ? -2.977 -15.062 0.779 1.00 71.12 116 VAL A C 1
ATOM 933 O O . VAL A 1 116 ? -2.318 -16.024 1.163 1.00 71.12 116 VAL A O 1
ATOM 936 N N . LEU A 1 117 ? -2.613 -14.324 -0.271 1.00 72.38 117 LEU A N 1
ATOM 937 C CA . LEU A 1 11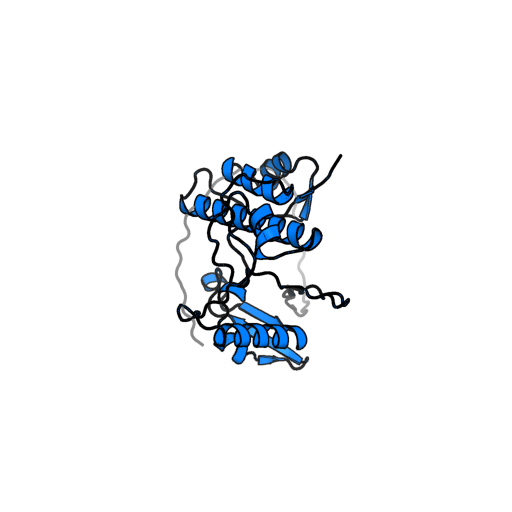7 ? -1.508 -14.614 -1.173 1.00 72.38 117 LEU A CA 1
ATOM 938 C C . LEU A 1 117 ? -0.118 -14.549 -0.517 1.00 72.38 117 LEU A C 1
ATOM 940 O O . LEU A 1 117 ? 0.767 -15.239 -1.001 1.00 72.38 117 LEU A O 1
ATOM 944 N N . ILE A 1 118 ? 0.095 -13.811 0.585 1.00 72.69 118 ILE A N 1
ATOM 945 C CA . ILE A 1 118 ? 1.432 -13.681 1.224 1.00 72.69 118 ILE A CA 1
ATOM 946 C C . ILE A 1 118 ? 1.958 -14.984 1.827 1.00 72.69 118 ILE A C 1
ATOM 948 O O . ILE A 1 118 ? 3.163 -15.180 1.973 1.00 72.69 118 ILE A O 1
ATOM 952 N N . ASN A 1 119 ? 1.062 -15.892 2.186 1.00 74.88 119 ASN A N 1
ATOM 953 C CA . ASN A 1 119 ? 1.430 -17.167 2.791 1.00 74.88 119 ASN A CA 1
ATOM 954 C C . ASN A 1 119 ? 1.098 -18.359 1.881 1.00 74.88 119 ASN A C 1
ATOM 956 O O . ASN A 1 119 ? 1.128 -19.498 2.338 1.00 74.88 119 ASN A O 1
ATOM 960 N N . MET A 1 120 ? 0.802 -18.096 0.604 1.00 87.06 120 MET A N 1
ATOM 961 C CA . MET A 1 120 ? 0.467 -19.115 -0.385 1.00 87.06 120 MET A CA 1
ATOM 962 C C . MET A 1 120 ? 1.724 -19.819 -0.913 1.00 87.06 120 MET A C 1
ATOM 964 O O . MET A 1 120 ? 2.558 -19.253 -1.608 1.00 87.06 120 MET A O 1
ATOM 968 N N . THR A 1 121 ? 1.888 -21.090 -0.603 1.00 88.94 121 THR A N 1
ATOM 969 C CA . THR A 1 121 ? 3.071 -21.850 -1.030 1.00 88.94 121 THR A CA 1
ATOM 970 C C . THR A 1 121 ? 2.972 -22.298 -2.491 1.00 88.94 121 THR A C 1
ATOM 972 O O . THR A 1 121 ? 1.875 -22.515 -3.004 1.00 88.94 121 THR A O 1
ATOM 975 N N . ALA A 1 122 ? 4.113 -22.505 -3.159 1.00 90.75 122 ALA A N 1
ATOM 976 C CA . ALA A 1 122 ? 4.152 -23.061 -4.519 1.00 90.75 122 ALA A CA 1
ATOM 977 C C . ALA A 1 122 ? 3.430 -24.420 -4.616 1.00 90.75 122 ALA A C 1
ATOM 979 O O . ALA A 1 122 ? 2.729 -24.687 -5.586 1.00 90.75 122 ALA A O 1
ATOM 980 N N . ASP A 1 123 ? 3.529 -25.232 -3.561 1.00 92.50 123 ASP A N 1
ATOM 981 C CA . ASP A 1 123 ? 2.837 -26.515 -3.404 1.00 92.50 123 ASP A CA 1
ATOM 982 C C . ASP A 1 123 ? 1.304 -26.363 -3.272 1.00 92.50 123 ASP A C 1
ATOM 984 O O . ASP A 1 123 ? 0.527 -27.186 -3.750 1.00 92.50 123 ASP A O 1
ATOM 988 N N . GLU A 1 124 ? 0.811 -25.284 -2.658 1.00 94.38 124 GLU A N 1
ATOM 989 C CA . GLU A 1 124 ? -0.627 -24.974 -2.678 1.00 94.38 124 GLU A CA 1
ATOM 990 C C . GLU A 1 124 ? -1.100 -24.544 -4.072 1.00 94.38 124 GLU A C 1
ATOM 992 O O . GLU A 1 124 ? -2.208 -24.908 -4.468 1.00 94.38 124 GLU A O 1
ATOM 997 N N . VAL A 1 125 ? -0.266 -23.822 -4.829 1.00 94.50 125 VAL A N 1
ATOM 998 C CA . VAL A 1 125 ? -0.579 -23.409 -6.207 1.00 94.50 125 VAL A CA 1
ATOM 999 C C . VAL A 1 125 ? -0.554 -24.597 -7.171 1.00 94.50 125 VAL A C 1
ATOM 1001 O O . VAL A 1 125 ? -1.452 -24.722 -8.005 1.00 94.50 125 VAL A O 1
ATOM 1004 N N . SER A 1 126 ? 0.422 -25.500 -7.059 1.00 93.69 126 SER A N 1
ATOM 1005 C CA . SER A 1 126 ? 0.517 -26.689 -7.919 1.00 93.69 126 SER A CA 1
ATOM 1006 C C . SER A 1 126 ? -0.639 -27.667 -7.687 1.00 93.69 126 SER A C 1
ATOM 1008 O O . SER A 1 126 ? -1.117 -28.291 -8.631 1.00 93.69 126 SER A O 1
ATOM 1010 N N . ARG A 1 127 ? -1.163 -27.739 -6.454 1.00 95.69 127 ARG A N 1
ATOM 1011 C CA . ARG A 1 127 ? -2.350 -28.535 -6.091 1.00 95.69 127 ARG A CA 1
ATOM 1012 C C . ARG A 1 127 ? -3.688 -27.836 -6.358 1.00 95.69 127 ARG A C 1
ATOM 1014 O O . ARG A 1 127 ? -4.716 -28.273 -5.835 1.00 95.69 127 ARG A O 1
ATOM 1021 N N . ALA A 1 128 ? -3.708 -26.751 -7.132 1.00 96.44 128 ALA A N 1
ATOM 1022 C CA . ALA A 1 128 ? -4.949 -26.057 -7.459 1.00 96.44 128 ALA A CA 1
ATOM 1023 C C . ALA A 1 128 ? -5.934 -26.980 -8.194 1.00 96.44 128 ALA A C 1
ATOM 1025 O O . ALA A 1 128 ? -5.614 -27.580 -9.223 1.00 96.44 128 ALA A O 1
ATOM 1026 N N . VAL A 1 129 ? -7.166 -27.045 -7.692 1.00 97.00 129 VAL A N 1
ATOM 1027 C CA . VAL A 1 129 ? -8.224 -27.880 -8.270 1.00 97.00 129 VAL A CA 1
ATOM 1028 C C . VAL A 1 129 ? -8.879 -27.139 -9.430 1.00 97.00 129 VAL A C 1
ATOM 1030 O O . VAL A 1 129 ? -9.223 -25.965 -9.298 1.00 97.00 129 VAL A O 1
ATOM 1033 N N . THR A 1 130 ? -9.076 -27.810 -10.564 1.00 97.31 130 THR A N 1
ATOM 1034 C CA . THR A 1 130 ? -9.834 -27.246 -11.690 1.00 97.31 130 THR A CA 1
ATOM 1035 C C . THR A 1 130 ? -11.330 -27.344 -11.411 1.00 97.31 130 THR A C 1
ATOM 1037 O O . THR A 1 130 ? -11.853 -28.427 -11.158 1.00 97.31 130 THR A O 1
ATOM 1040 N N . SER A 1 131 ? -12.017 -26.209 -11.465 1.00 95.81 131 SER A N 1
ATOM 1041 C CA . SER A 1 131 ? -13.478 -26.124 -11.454 1.00 95.81 131 SER A CA 1
ATOM 1042 C C . SER A 1 131 ? -14.046 -26.534 -12.823 1.00 95.81 131 SER A C 1
ATOM 1044 O O . SER A 1 131 ? -13.364 -26.322 -13.828 1.00 95.81 131 SER A O 1
ATOM 1046 N N . PRO A 1 132 ? -15.296 -27.029 -12.917 1.00 95.44 132 PRO A N 1
ATOM 1047 C CA . PRO A 1 132 ? -15.967 -27.279 -14.200 1.00 95.44 132 PRO A CA 1
ATOM 1048 C C . PRO A 1 132 ? -15.970 -26.066 -15.140 1.00 95.44 132 PRO A C 1
ATOM 1050 O O . PRO A 1 132 ? -15.862 -26.215 -16.351 1.00 95.44 132 PRO A O 1
ATOM 1053 N N . ASP A 1 133 ? -16.003 -24.861 -14.568 1.00 93.44 133 ASP A N 1
ATOM 1054 C CA . ASP A 1 133 ? -15.990 -23.585 -15.292 1.00 93.44 133 ASP A CA 1
ATOM 1055 C C . ASP A 1 133 ? -14.588 -23.171 -15.799 1.00 93.44 133 ASP A C 1
ATOM 1057 O O . ASP A 1 133 ? -14.392 -22.047 -16.257 1.00 93.44 133 ASP A O 1
ATOM 1061 N N . GLY A 1 134 ? -13.571 -24.029 -15.654 1.00 93.69 134 GLY A N 1
ATOM 1062 C CA . GLY A 1 134 ? -12.194 -23.774 -16.098 1.00 93.69 134 GLY A CA 1
ATOM 1063 C C . GLY A 1 134 ? -11.330 -22.947 -15.136 1.00 93.69 134 GLY A C 1
ATOM 1064 O O . GLY A 1 134 ? -10.131 -22.796 -15.365 1.00 93.69 134 GLY A O 1
ATOM 1065 N N . PHE A 1 135 ? -11.892 -22.444 -14.035 1.00 94.88 135 PHE A N 1
ATOM 1066 C CA . PHE A 1 135 ? -11.137 -21.745 -12.988 1.00 94.88 135 PHE A CA 1
ATOM 1067 C C . PHE A 1 135 ? -10.254 -22.704 -12.182 1.00 94.88 135 PHE A C 1
ATOM 1069 O O . PHE A 1 135 ? -10.591 -23.870 -11.984 1.00 94.88 135 PHE A O 1
ATOM 1076 N N . ARG A 1 136 ? -9.147 -22.192 -11.645 1.00 96.56 136 ARG A N 1
ATOM 1077 C CA . ARG A 1 136 ? -8.254 -22.900 -10.723 1.00 96.56 136 ARG A CA 1
ATOM 1078 C C . ARG A 1 136 ? -8.510 -22.424 -9.303 1.00 96.56 136 ARG A C 1
ATOM 1080 O O . ARG A 1 136 ? -8.402 -21.237 -9.018 1.00 96.56 136 ARG A O 1
ATOM 1087 N N . VAL A 1 137 ? -8.854 -23.342 -8.408 1.00 96.31 137 VAL A N 1
ATOM 1088 C CA . VAL A 1 137 ? -9.143 -23.037 -7.005 1.00 96.31 137 VAL A CA 1
ATOM 1089 C C . VAL A 1 137 ? -7.968 -23.462 -6.137 1.00 96.31 137 VAL A C 1
ATOM 1091 O O . VAL A 1 137 ? -7.707 -24.652 -5.957 1.00 96.31 137 VAL A O 1
ATOM 1094 N N . ILE A 1 138 ? -7.279 -22.478 -5.569 1.00 96.19 138 ILE A N 1
ATOM 1095 C CA . ILE A 1 138 ? -6.178 -22.677 -4.628 1.00 96.19 138 ILE A CA 1
ATOM 1096 C C . ILE A 1 138 ? -6.738 -22.644 -3.209 1.00 96.19 138 ILE A C 1
ATOM 1098 O O . ILE A 1 138 ? -7.483 -21.734 -2.846 1.00 96.19 138 ILE A O 1
ATOM 1102 N N . SER A 1 139 ? -6.375 -23.637 -2.397 1.00 95.25 139 SER A N 1
ATOM 1103 C CA . SER A 1 139 ? -6.736 -23.690 -0.978 1.00 95.25 139 SER A CA 1
ATOM 1104 C C . SER A 1 139 ? -5.526 -23.337 -0.119 1.00 95.25 139 SER A C 1
ATOM 1106 O O . SER A 1 139 ? -4.643 -24.170 0.066 1.00 95.25 139 SER A O 1
ATOM 1108 N N . VAL A 1 140 ? -5.501 -22.121 0.423 1.00 93.06 140 VAL A N 1
ATOM 1109 C CA . VAL A 1 140 ? -4.396 -21.612 1.242 1.00 93.06 140 VAL A CA 1
ATOM 1110 C C . VAL A 1 140 ? -4.634 -21.968 2.705 1.00 93.06 140 VAL A C 1
ATOM 1112 O O . VAL A 1 140 ? -5.608 -21.531 3.323 1.00 93.06 140 VAL A O 1
ATOM 1115 N N . LYS A 1 141 ? -3.749 -22.794 3.267 1.00 91.56 141 LYS A N 1
ATOM 1116 C CA . LYS A 1 141 ? -3.849 -23.312 4.635 1.00 91.56 141 LYS A CA 1
ATOM 1117 C C . LYS A 1 141 ? -3.370 -22.299 5.665 1.00 91.56 141 LYS A C 1
ATOM 1119 O O . LYS A 1 141 ? -3.939 -22.219 6.750 1.00 91.56 141 LYS A O 1
ATOM 1124 N N . ARG A 1 142 ? -2.300 -21.566 5.360 1.00 84.56 142 ARG A N 1
ATOM 1125 C CA . ARG A 1 142 ? -1.709 -20.583 6.272 1.00 84.56 142 ARG A CA 1
ATOM 1126 C C . ARG A 1 142 ? -2.085 -19.188 5.794 1.00 84.56 142 ARG A C 1
ATOM 1128 O O . ARG A 1 142 ? -1.624 -18.756 4.756 1.00 84.56 142 ARG A O 1
ATOM 1135 N N . HIS A 1 143 ? -2.910 -18.472 6.544 1.00 84.31 143 HIS A N 1
ATOM 1136 C CA . HIS A 1 143 ? -3.152 -17.036 6.370 1.00 84.31 143 HIS A CA 1
ATOM 1137 C C . HIS A 1 143 ? -3.480 -16.412 7.731 1.00 84.31 143 HIS A C 1
ATOM 1139 O O . HIS A 1 143 ? -3.774 -17.138 8.680 1.00 84.31 143 HIS A O 1
ATOM 1145 N N . LYS A 1 144 ? -3.434 -15.073 7.834 1.00 77.25 144 LYS A N 1
ATOM 1146 C CA . LYS A 1 144 ? -3.601 -14.325 9.103 1.00 77.25 144 LYS A CA 1
ATOM 1147 C C . LYS A 1 144 ? -4.833 -14.764 9.903 1.00 77.25 144 LYS A C 1
ATOM 1149 O O . LYS A 1 144 ? -4.790 -14.841 11.122 1.00 77.25 144 LYS A O 1
ATOM 1154 N N . THR A 1 145 ? -5.920 -15.074 9.207 1.00 74.00 145 THR A N 1
ATOM 1155 C CA . THR A 1 145 ? -7.229 -15.387 9.791 1.00 74.00 145 THR A CA 1
ATOM 1156 C C . THR A 1 145 ? -7.577 -16.884 9.767 1.00 74.00 145 THR A C 1
ATOM 1158 O O . THR A 1 145 ? -8.719 -17.248 10.043 1.00 74.00 145 THR A O 1
ATOM 1161 N N . ALA A 1 146 ? -6.616 -17.767 9.465 1.00 85.12 146 ALA A N 1
ATOM 1162 C CA . ALA A 1 146 ? -6.876 -19.198 9.270 1.00 85.12 146 ALA A CA 1
ATOM 1163 C C . ALA A 1 146 ? -7.400 -19.906 10.528 1.00 85.12 146 ALA A C 1
ATOM 1165 O O . ALA A 1 146 ? -8.218 -20.816 10.429 1.00 85.12 146 ALA A O 1
ATOM 1166 N N . ALA A 1 147 ? -6.974 -19.456 11.712 1.00 79.31 147 ALA A N 1
ATOM 1167 C CA . ALA A 1 147 ? -7.451 -19.995 12.986 1.00 79.31 147 ALA A CA 1
ATOM 1168 C C . ALA A 1 147 ? -8.967 -19.804 13.180 1.00 79.31 147 ALA A C 1
ATOM 1170 O O . ALA A 1 147 ? -9.618 -20.664 13.761 1.00 79.31 147 ALA A O 1
ATOM 1171 N N . PHE A 1 148 ? -9.527 -18.706 12.662 1.00 82.75 148 PHE A N 1
ATOM 1172 C CA . PHE A 1 148 ? -10.943 -18.366 12.825 1.00 82.75 148 PHE A CA 1
ATOM 1173 C C . PHE A 1 148 ? -11.805 -18.817 11.642 1.00 82.75 148 PHE A C 1
ATOM 1175 O O . PHE A 1 148 ? -12.932 -19.257 11.838 1.00 82.75 148 PHE A O 1
ATOM 1182 N N . PHE A 1 149 ? -11.290 -18.715 10.411 1.00 84.19 149 PHE A N 1
ATOM 1183 C CA . PHE A 1 149 ? -12.078 -18.938 9.188 1.00 84.19 149 PHE A CA 1
ATOM 1184 C C . PHE A 1 149 ? -11.675 -20.199 8.407 1.00 84.19 149 PHE A C 1
ATOM 1186 O O . PHE A 1 149 ? -12.216 -20.458 7.332 1.00 84.19 149 PHE A O 1
ATOM 1193 N N . GLY A 1 150 ? -10.742 -21.001 8.924 1.00 91.38 150 GLY A N 1
ATOM 1194 C CA . GLY A 1 150 ? -10.262 -22.207 8.255 1.00 91.38 150 GLY A CA 1
ATOM 1195 C C . GLY A 1 150 ? -9.360 -21.892 7.062 1.00 91.38 150 GLY A C 1
ATOM 1196 O O . GLY A 1 150 ? -8.575 -20.957 7.111 1.00 91.38 150 GLY A O 1
ATOM 1197 N N . ARG A 1 151 ? -9.427 -22.698 5.995 1.00 91.88 151 ARG A N 1
ATOM 1198 C CA . ARG A 1 151 ? -8.617 -22.487 4.781 1.00 91.88 151 ARG A CA 1
ATOM 1199 C C . ARG A 1 151 ? -9.296 -21.485 3.852 1.00 91.88 151 ARG A C 1
ATOM 1201 O O . ARG A 1 151 ? -10.465 -21.663 3.508 1.00 91.88 151 ARG A O 1
ATOM 1208 N N . ALA A 1 152 ? -8.552 -20.505 3.360 1.00 92.50 152 ALA A N 1
ATOM 1209 C CA . ALA A 1 152 ? -9.038 -19.594 2.334 1.00 92.50 152 ALA A CA 1
ATOM 1210 C C . ALA A 1 152 ? -9.013 -20.262 0.952 1.00 92.50 152 ALA A C 1
ATOM 1212 O O . ALA A 1 152 ? -8.045 -20.932 0.589 1.00 92.50 152 ALA A O 1
ATOM 1213 N N . LYS A 1 153 ? -10.076 -20.063 0.168 1.00 94.00 153 LYS A N 1
ATOM 1214 C CA . LYS A 1 153 ? -10.169 -20.525 -1.222 1.00 94.00 153 LYS A CA 1
ATOM 1215 C C . LYS A 1 153 ? -10.068 -19.332 -2.160 1.00 94.00 153 LYS A C 1
ATOM 1217 O O . LYS A 1 153 ? -10.844 -18.390 -2.033 1.00 94.00 153 LYS A O 1
ATOM 1222 N N . ILE A 1 154 ? -9.136 -19.393 -3.101 1.00 93.38 154 ILE A N 1
ATOM 1223 C CA . ILE A 1 154 ? -8.919 -18.364 -4.118 1.00 93.38 154 ILE A CA 1
ATOM 1224 C C . ILE A 1 154 ? -9.223 -18.998 -5.468 1.00 93.38 154 ILE A C 1
ATOM 1226 O O . ILE A 1 154 ? -8.577 -19.974 -5.838 1.00 93.38 154 ILE A O 1
ATOM 1230 N N . ALA A 1 155 ? -10.216 -18.472 -6.179 1.00 94.94 155 ALA A N 1
ATOM 1231 C CA . ALA A 1 155 ? -10.498 -18.872 -7.550 1.00 94.94 155 ALA A CA 1
ATOM 1232 C C . ALA A 1 155 ? -9.749 -17.935 -8.499 1.00 94.94 155 ALA A C 1
ATOM 1234 O O . ALA A 1 155 ? -9.910 -16.721 -8.412 1.00 94.94 155 ALA A O 1
ATOM 1235 N N . LEU A 1 156 ? -8.943 -18.511 -9.381 1.00 94.56 156 LEU A N 1
ATOM 1236 C CA . LEU A 1 156 ? -8.192 -17.811 -10.413 1.00 94.56 156 LEU A CA 1
ATOM 1237 C C . LEU A 1 156 ? -8.695 -18.246 -11.783 1.00 94.56 156 LEU A C 1
ATOM 1239 O O . LEU A 1 156 ? -8.960 -19.428 -12.017 1.00 94.56 156 LEU A O 1
ATOM 1243 N N . SER A 1 157 ? -8.818 -17.299 -12.699 1.00 95.25 157 SER A N 1
ATOM 1244 C CA . SER A 1 157 ? -8.994 -17.589 -14.117 1.00 95.25 157 SER A CA 1
ATOM 1245 C C . SER A 1 157 ? -7.768 -18.330 -14.676 1.00 95.25 157 SER A C 1
ATOM 1247 O O . SER A 1 157 ? -6.685 -18.282 -14.082 1.00 95.25 157 SER A O 1
ATOM 1249 N N . PRO A 1 158 ? -7.890 -18.991 -15.841 1.00 95.12 158 PRO A N 1
ATOM 1250 C CA . PRO A 1 158 ? -6.745 -19.620 -16.495 1.00 95.12 158 PRO A CA 1
ATOM 1251 C C . PRO A 1 158 ? -5.561 -18.662 -16.695 1.00 95.12 158 PRO A C 1
ATOM 1253 O O . PRO A 1 158 ? -4.426 -19.043 -16.436 1.00 95.12 158 PRO A O 1
ATOM 1256 N N . GLN A 1 159 ? -5.828 -17.409 -17.083 1.00 91.69 159 GLN A N 1
ATOM 1257 C CA . GLN A 1 159 ? -4.791 -16.397 -17.320 1.00 91.69 159 GLN A CA 1
ATOM 1258 C C . GLN A 1 159 ? -4.068 -16.002 -16.026 1.00 91.69 159 GLN A C 1
ATOM 1260 O O . GLN A 1 159 ? -2.840 -15.958 -15.994 1.00 91.69 159 GLN A O 1
ATOM 1265 N N . GLU A 1 160 ? -4.816 -15.765 -14.946 1.00 92.00 160 GLU A N 1
ATOM 1266 C CA . GLU A 1 160 ? -4.244 -15.432 -13.635 1.00 92.00 160 GLU A CA 1
ATOM 1267 C C . GLU A 1 160 ? -3.433 -16.594 -13.060 1.00 92.00 160 GLU A C 1
ATOM 1269 O O . GLU A 1 160 ? -2.374 -16.378 -12.474 1.00 92.00 160 GLU A O 1
ATOM 1274 N N . TYR A 1 161 ? -3.907 -17.830 -13.245 1.00 95.00 161 TYR A N 1
ATOM 1275 C CA . TYR A 1 161 ? -3.184 -19.013 -12.795 1.00 95.00 161 TYR A CA 1
ATOM 1276 C C . TYR A 1 161 ? -1.863 -19.186 -13.547 1.00 95.00 161 TYR A C 1
ATOM 1278 O O . TYR A 1 161 ? -0.840 -19.393 -12.902 1.00 95.00 161 TYR A O 1
ATOM 1286 N N . THR A 1 162 ? -1.864 -19.039 -14.878 1.00 93.75 162 THR A N 1
ATOM 1287 C CA . THR A 1 162 ? -0.638 -19.080 -15.689 1.00 93.75 162 THR A CA 1
ATOM 1288 C C . THR A 1 162 ? 0.362 -18.025 -15.224 1.00 93.75 162 THR A C 1
ATOM 1290 O O . THR A 1 162 ? 1.491 -18.372 -14.876 1.00 93.75 162 THR A O 1
ATOM 1293 N N . TRP A 1 163 ? -0.077 -16.766 -15.101 1.00 92.19 163 TRP A N 1
ATOM 1294 C CA . TRP A 1 163 ? 0.761 -15.675 -14.596 1.00 92.19 163 TRP A CA 1
ATOM 1295 C C . TRP A 1 163 ? 1.366 -15.996 -13.221 1.00 92.19 163 TRP A C 1
ATOM 1297 O O . TRP A 1 163 ? 2.564 -15.800 -12.994 1.00 92.19 163 TRP A O 1
ATOM 1307 N N . LEU A 1 164 ? 0.554 -16.533 -12.307 1.00 91.69 164 LEU A N 1
ATOM 1308 C CA . LEU A 1 164 ? 1.000 -16.897 -10.968 1.00 91.69 164 LEU A CA 1
ATOM 1309 C C . LEU A 1 164 ? 2.038 -18.029 -11.006 1.00 91.69 164 LEU A C 1
ATOM 1311 O O . LEU A 1 164 ? 3.059 -17.941 -10.323 1.00 91.69 164 LEU A O 1
ATOM 1315 N N . THR A 1 165 ? 1.812 -19.074 -11.808 1.00 92.56 165 THR A N 1
ATOM 1316 C CA . THR A 1 165 ? 2.758 -20.192 -11.943 1.00 92.56 165 THR A CA 1
ATOM 1317 C C . THR A 1 165 ? 4.078 -19.771 -12.580 1.00 92.56 165 THR A C 1
ATOM 1319 O O . THR A 1 165 ? 5.134 -20.203 -12.119 1.00 92.56 165 THR A O 1
ATOM 1322 N N . ASP A 1 166 ? 4.045 -18.888 -13.578 1.00 89.12 166 ASP A N 1
ATOM 1323 C CA . ASP A 1 166 ? 5.254 -18.383 -14.231 1.00 89.12 166 ASP A CA 1
ATOM 1324 C C . ASP A 1 166 ? 6.064 -17.508 -13.271 1.00 89.12 166 ASP A C 1
ATOM 1326 O O . ASP A 1 166 ? 7.281 -17.655 -13.156 1.00 89.12 166 ASP A O 1
ATOM 1330 N N . THR A 1 167 ? 5.382 -16.675 -12.480 1.00 83.25 167 THR A N 1
ATOM 1331 C CA . THR A 1 167 ? 6.019 -15.864 -11.433 1.00 83.25 167 THR A CA 1
ATOM 1332 C C . THR A 1 167 ? 6.729 -16.733 -10.391 1.00 83.25 167 THR A C 1
ATOM 1334 O O . THR A 1 167 ? 7.830 -16.395 -9.954 1.00 83.25 167 THR A O 1
ATOM 1337 N N . ILE A 1 168 ? 6.130 -17.859 -9.990 1.00 85.75 168 ILE A N 1
ATOM 1338 C CA . ILE A 1 168 ? 6.753 -18.806 -9.051 1.00 85.75 168 ILE A CA 1
ATOM 1339 C C . ILE A 1 168 ? 7.997 -19.446 -9.679 1.00 85.75 168 ILE A C 1
ATOM 1341 O O . ILE A 1 168 ? 9.051 -19.456 -9.046 1.00 85.75 168 ILE A O 1
ATOM 1345 N N . ARG A 1 169 ? 7.912 -19.896 -10.937 1.00 83.56 169 ARG A N 1
ATOM 1346 C CA . ARG A 1 169 ? 9.042 -20.504 -11.663 1.00 83.56 169 ARG A CA 1
ATOM 1347 C C . ARG A 1 169 ? 10.233 -19.557 -11.791 1.00 83.56 169 ARG A C 1
ATOM 1349 O O . ARG A 1 169 ? 11.355 -19.944 -11.481 1.00 83.56 169 ARG A O 1
ATOM 1356 N N . HIS A 1 170 ? 9.995 -18.304 -12.183 1.00 78.81 170 HIS A N 1
ATOM 1357 C CA . HIS A 1 170 ? 11.067 -17.314 -12.340 1.00 78.81 170 HIS A CA 1
ATOM 1358 C C . HIS A 1 170 ? 11.817 -17.015 -11.028 1.00 78.81 170 HIS A C 1
ATOM 1360 O O . HIS A 1 170 ? 13.006 -16.678 -11.049 1.00 78.81 170 HIS A O 1
ATOM 1366 N N . ARG A 1 171 ? 11.151 -17.169 -9.874 1.00 68.75 171 ARG A N 1
ATOM 1367 C CA . ARG A 1 171 ? 11.775 -16.999 -8.550 1.00 68.75 171 ARG A CA 1
ATOM 1368 C C . ARG A 1 171 ? 12.710 -18.148 -8.191 1.00 68.75 171 ARG A C 1
ATOM 1370 O O . ARG A 1 171 ? 13.782 -17.897 -7.644 1.00 68.75 171 ARG A O 1
ATOM 1377 N N . GLU A 1 172 ? 12.325 -19.382 -8.501 1.00 69.31 172 GLU A N 1
ATOM 1378 C CA . GLU A 1 172 ? 13.146 -20.570 -8.229 1.00 69.31 172 GLU A CA 1
ATOM 1379 C C . GLU A 1 172 ? 14.434 -20.575 -9.062 1.00 69.31 172 GLU A C 1
ATOM 1381 O O . GLU A 1 172 ? 15.477 -21.014 -8.589 1.00 69.31 172 GLU A O 1
ATOM 1386 N N . THR A 1 173 ? 14.393 -20.009 -10.270 1.00 70.06 173 THR A N 1
ATOM 1387 C CA . THR A 1 173 ? 15.553 -19.934 -11.170 1.00 70.06 173 THR A CA 1
ATOM 1388 C C . THR A 1 173 ? 16.513 -18.775 -10.886 1.00 70.06 173 THR A C 1
ATOM 1390 O O . THR A 1 173 ? 17.561 -18.697 -11.520 1.00 70.06 173 THR A O 1
ATOM 1393 N N . SER A 1 174 ? 16.186 -17.858 -9.968 1.00 57.69 174 SER A N 1
ATOM 1394 C CA . SER A 1 174 ? 17.034 -16.697 -9.665 1.00 57.69 174 SER A CA 1
ATOM 1395 C C . SER A 1 174 ? 18.131 -17.072 -8.650 1.00 57.69 174 SER A C 1
ATOM 1397 O O . SER A 1 174 ? 17.805 -17.362 -7.495 1.00 57.69 174 SER A O 1
ATOM 1399 N N . PRO A 1 175 ? 19.427 -17.074 -9.030 1.00 42.34 175 PRO A N 1
ATOM 1400 C CA . PRO A 1 175 ? 20.516 -17.450 -8.130 1.00 42.34 175 PRO A CA 1
ATOM 1401 C C . PRO A 1 175 ? 20.628 -16.449 -6.968 1.00 42.34 175 PRO A C 1
ATOM 1403 O O . PRO A 1 175 ? 20.881 -15.266 -7.178 1.00 42.34 175 PRO A O 1
ATOM 1406 N N . GLY A 1 176 ? 20.406 -16.931 -5.739 1.00 51.53 176 GLY A N 1
ATOM 1407 C CA . GLY A 1 176 ? 20.424 -16.134 -4.500 1.00 51.53 176 GLY A CA 1
ATOM 1408 C C . GLY A 1 176 ? 19.209 -16.320 -3.578 1.00 51.53 176 GLY A C 1
ATOM 1409 O O . GLY A 1 176 ? 19.197 -15.782 -2.476 1.00 51.53 176 GLY A O 1
ATOM 1410 N N . SER A 1 177 ? 18.198 -17.100 -3.975 1.00 47.00 177 SER A N 1
ATOM 1411 C CA . SER A 1 177 ? 16.935 -17.284 -3.234 1.00 47.00 177 SER A CA 1
ATOM 1412 C C . SER A 1 177 ? 16.945 -18.404 -2.177 1.00 47.00 177 SER A C 1
ATOM 1414 O O . SER A 1 177 ? 15.882 -18.852 -1.748 1.00 47.00 177 SER A O 1
ATOM 1416 N N . PHE A 1 178 ? 18.119 -18.843 -1.703 1.00 43.28 178 PHE A N 1
ATOM 1417 C CA . PHE A 1 178 ? 18.236 -19.994 -0.790 1.00 43.28 178 PHE A CA 1
ATOM 1418 C C . PHE A 1 178 ? 17.602 -19.783 0.601 1.00 43.28 178 PHE A C 1
ATOM 1420 O O . PHE A 1 178 ? 17.550 -20.717 1.397 1.00 43.28 178 PHE A O 1
ATOM 1427 N N . GLU A 1 179 ? 17.025 -18.615 0.900 1.00 44.50 179 GLU A N 1
ATOM 1428 C CA . GLU A 1 179 ? 16.299 -18.421 2.151 1.00 44.50 179 GLU A CA 1
ATOM 1429 C C . GLU A 1 179 ? 14.804 -18.117 1.960 1.00 44.50 179 GLU A C 1
ATOM 1431 O O . GLU A 1 179 ? 14.360 -16.980 1.834 1.00 44.50 179 GLU A O 1
ATOM 1436 N N . ARG A 1 180 ? 14.039 -19.215 2.059 1.00 44.78 180 ARG A N 1
ATOM 1437 C CA . ARG A 1 180 ? 12.604 -19.351 2.371 1.00 44.78 180 ARG A CA 1
ATOM 1438 C C . ARG A 1 180 ? 11.604 -19.032 1.257 1.00 44.78 180 ARG A C 1
ATOM 1440 O O . ARG A 1 180 ? 11.206 -17.900 1.012 1.00 44.78 180 ARG A O 1
ATOM 1447 N N . SER A 1 181 ? 11.053 -20.135 0.759 1.00 41.97 181 SER A N 1
ATOM 1448 C CA . SER A 1 181 ? 9.751 -20.375 0.127 1.00 41.97 181 SER A CA 1
ATOM 1449 C C . SER A 1 181 ? 8.556 -19.658 0.792 1.00 41.97 181 SER A C 1
ATOM 1451 O O . SER A 1 181 ? 7.649 -20.274 1.356 1.00 41.97 181 SER A O 1
ATOM 1453 N N . ARG A 1 182 ? 8.525 -18.325 0.712 1.00 44.25 182 ARG A N 1
ATOM 1454 C CA . ARG A 1 182 ? 7.361 -17.479 1.003 1.00 44.25 182 ARG A CA 1
ATOM 1455 C C . ARG A 1 182 ? 7.110 -16.539 -0.177 1.00 44.25 182 ARG A C 1
ATOM 1457 O O . ARG A 1 182 ? 8.043 -15.868 -0.620 1.00 44.25 182 ARG A O 1
ATOM 1464 N N . PRO A 1 183 ? 5.876 -16.429 -0.690 1.00 41.53 183 PRO A N 1
ATOM 1465 C CA . PRO A 1 183 ? 5.567 -15.425 -1.694 1.00 41.53 183 PRO A CA 1
ATOM 1466 C C . PRO A 1 183 ? 5.477 -14.041 -1.032 1.00 41.53 183 PRO A C 1
ATOM 1468 O O . PRO A 1 183 ? 4.447 -13.639 -0.501 1.00 41.53 183 PRO A O 1
ATOM 1471 N N . TYR A 1 184 ? 6.528 -13.232 -1.117 1.00 43.38 184 TYR A N 1
ATOM 1472 C CA . TYR A 1 184 ? 6.297 -11.789 -1.064 1.00 43.38 184 TYR A CA 1
ATOM 1473 C C . TYR A 1 184 ? 5.544 -11.407 -2.342 1.00 43.38 184 TYR A C 1
ATOM 1475 O O . TYR A 1 184 ? 6.112 -11.435 -3.431 1.00 43.38 184 TYR A O 1
ATOM 1483 N N . LEU A 1 185 ? 4.245 -11.135 -2.224 1.00 45.06 185 LEU A N 1
ATOM 1484 C CA . LEU A 1 185 ? 3.399 -10.562 -3.279 1.00 45.06 185 LEU A CA 1
ATOM 1485 C C . LEU A 1 185 ? 3.182 -9.063 -2.995 1.00 45.06 185 LEU A C 1
ATOM 1487 O O . LEU A 1 185 ? 2.075 -8.544 -3.089 1.00 45.06 185 LEU A O 1
ATOM 1491 N N . SER A 1 186 ? 4.253 -8.394 -2.551 1.00 44.47 186 SER A N 1
ATOM 1492 C CA . SER A 1 186 ? 4.319 -6.940 -2.338 1.00 44.47 186 SER A CA 1
ATOM 1493 C C . SER A 1 186 ? 4.974 -6.205 -3.511 1.00 44.47 186 SER A C 1
ATOM 1495 O O . SER A 1 186 ? 4.953 -4.977 -3.534 1.00 44.47 186 SER A O 1
ATOM 1497 N N . ASP A 1 187 ? 5.565 -6.936 -4.459 1.00 39.53 187 ASP A N 1
ATOM 1498 C CA . ASP A 1 187 ? 6.171 -6.357 -5.652 1.00 39.53 187 ASP A CA 1
ATOM 1499 C C . ASP A 1 187 ? 5.109 -6.324 -6.754 1.00 39.53 187 ASP A C 1
ATOM 1501 O O . ASP A 1 187 ? 4.796 -7.332 -7.388 1.00 39.53 187 ASP A O 1
ATOM 1505 N N . GLU A 1 188 ? 4.494 -5.153 -6.906 1.00 42.31 188 GLU A N 1
ATOM 1506 C CA . GLU A 1 188 ? 3.633 -4.829 -8.042 1.00 42.31 188 GLU A CA 1
ATOM 1507 C C . GLU A 1 188 ? 4.382 -5.040 -9.370 1.00 42.31 188 GLU A C 1
ATOM 1509 O O . GLU A 1 188 ? 5.576 -4.734 -9.460 1.00 42.31 188 GLU A O 1
ATOM 1514 N N . PRO A 1 189 ? 3.702 -5.536 -10.417 1.00 38.62 189 PRO A N 1
ATOM 1515 C CA . PRO A 1 189 ? 4.354 -6.005 -11.628 1.00 38.62 189 PRO A CA 1
ATOM 1516 C C . PRO A 1 189 ? 5.041 -4.875 -12.404 1.00 38.62 189 PRO A C 1
ATOM 1518 O O . PRO A 1 189 ? 4.478 -3.800 -12.653 1.00 38.62 189 PRO A O 1
ATOM 1521 N N . SER A 1 190 ? 6.257 -5.169 -12.861 1.00 39.66 190 SER A N 1
ATOM 1522 C CA . SER A 1 190 ? 6.885 -4.534 -14.016 1.00 39.66 190 SER A CA 1
ATOM 1523 C C . SER A 1 190 ? 5.931 -4.633 -15.212 1.00 39.66 190 SER A C 1
ATOM 1525 O O . SER A 1 190 ? 5.700 -5.719 -15.742 1.00 39.66 190 SER A O 1
ATOM 1527 N N . LEU A 1 191 ? 5.332 -3.501 -15.589 1.00 37.47 191 LEU A N 1
ATOM 1528 C CA . LEU A 1 191 ? 4.481 -3.383 -16.771 1.00 37.47 191 LEU A CA 1
ATOM 1529 C C . LEU A 1 191 ? 5.354 -2.925 -17.937 1.00 37.47 191 LEU A C 1
ATOM 1531 O O . LEU A 1 191 ? 5.727 -1.756 -18.002 1.00 37.47 191 LEU A O 1
ATOM 1535 N N . GLU A 1 192 ? 5.649 -3.856 -18.836 1.00 43.62 192 GLU A N 1
ATOM 1536 C CA . GLU A 1 192 ? 5.946 -3.553 -20.236 1.00 43.62 192 GLU A CA 1
ATOM 1537 C C . GLU A 1 192 ? 4.644 -3.109 -20.943 1.00 43.62 192 GLU A C 1
ATOM 1539 O O . GLU A 1 192 ? 3.547 -3.529 -20.545 1.00 43.62 192 GLU A O 1
ATOM 1544 N N . PRO A 1 193 ? 4.710 -2.252 -21.977 1.00 40.94 193 PRO A N 1
ATOM 1545 C CA . PRO A 1 193 ? 3.537 -1.622 -22.560 1.00 40.94 193 PRO A CA 1
ATOM 1546 C C . PRO A 1 193 ? 2.857 -2.570 -23.554 1.00 40.94 193 PRO A C 1
ATOM 1548 O O . PRO A 1 193 ? 3.145 -2.566 -24.746 1.00 40.94 193 PRO A O 1
ATOM 1551 N N . LEU A 1 194 ? 1.892 -3.361 -23.086 1.00 39.09 194 LEU A N 1
ATOM 1552 C CA . LEU A 1 194 ? 0.905 -3.990 -23.964 1.00 39.09 194 LEU A CA 1
ATOM 1553 C C . LEU A 1 194 ? -0.481 -3.491 -23.573 1.00 39.09 194 LEU A C 1
ATOM 1555 O O . LEU A 1 194 ? -0.988 -3.787 -22.495 1.00 39.09 194 LEU A O 1
ATOM 1559 N N . GLY A 1 195 ? -1.084 -2.699 -24.461 1.00 34.28 195 GLY A N 1
ATOM 1560 C CA . GLY A 1 195 ? -2.395 -2.075 -24.293 1.00 34.28 195 GLY A CA 1
ATOM 1561 C C . GLY A 1 195 ? -3.549 -3.074 -24.190 1.00 34.28 195 GLY A C 1
ATOM 1562 O O . GLY A 1 195 ? -4.350 -3.200 -25.114 1.00 34.28 195 GLY A O 1
ATOM 1563 N N . ARG A 1 196 ? -3.676 -3.767 -23.054 1.00 40.72 196 ARG A N 1
ATOM 1564 C CA . ARG A 1 196 ? -4.854 -4.566 -22.700 1.00 40.72 196 ARG A CA 1
ATOM 1565 C C . ARG A 1 196 ? -5.231 -4.319 -21.242 1.00 40.72 196 ARG A C 1
ATOM 1567 O O . ARG A 1 196 ? -4.397 -4.378 -20.347 1.00 40.72 196 ARG A O 1
ATOM 1574 N N . ARG A 1 197 ? -6.509 -3.995 -21.030 1.00 36.00 197 ARG A N 1
ATOM 1575 C CA . ARG A 1 197 ? -7.100 -3.703 -19.717 1.00 36.00 197 ARG A CA 1
ATOM 1576 C C . ARG A 1 197 ? -6.964 -4.923 -18.802 1.00 36.00 197 ARG A C 1
ATOM 1578 O O . ARG A 1 197 ? -7.337 -6.024 -19.199 1.00 36.00 197 ARG A O 1
ATOM 1585 N N . VAL A 1 198 ? -6.483 -4.701 -17.583 1.00 38.22 198 VAL A N 1
ATOM 1586 C CA . VAL A 1 198 ? -6.486 -5.686 -16.493 1.00 38.22 198 VAL A CA 1
ATOM 1587 C C . VAL A 1 198 ? -7.934 -5.863 -16.000 1.00 38.22 198 VAL A C 1
ATOM 1589 O O . VAL A 1 198 ? -8.586 -4.850 -15.736 1.00 38.22 198 VAL A O 1
ATOM 1592 N N . PRO A 1 199 ? -8.480 -7.088 -15.889 1.00 34.25 199 PRO A N 1
ATOM 1593 C CA . PRO A 1 199 ? -9.775 -7.301 -15.250 1.00 34.25 199 PRO A CA 1
ATOM 1594 C C . PRO A 1 199 ? -9.654 -7.236 -13.717 1.00 34.25 199 PRO A C 1
ATOM 1596 O O . PRO A 1 199 ? -8.749 -7.821 -13.128 1.00 34.25 199 PRO A O 1
ATOM 1599 N N . GLU A 1 200 ? -10.577 -6.521 -13.067 1.00 32.47 200 GLU A N 1
ATOM 1600 C CA . GLU A 1 200 ? -10.703 -6.475 -11.605 1.00 32.47 200 GLU A CA 1
ATOM 1601 C C . GLU A 1 200 ? -10.976 -7.870 -11.016 1.00 32.47 200 GLU A C 1
ATOM 1603 O O . GLU A 1 200 ? -11.937 -8.548 -11.395 1.00 32.47 200 GLU A O 1
ATOM 1608 N N . LEU A 1 201 ? -10.170 -8.262 -10.026 1.00 37.28 201 LEU A N 1
ATOM 1609 C CA . LEU A 1 201 ? -10.379 -9.447 -9.195 1.00 37.28 201 LEU A CA 1
ATOM 1610 C C . LEU A 1 201 ? -11.701 -9.325 -8.420 1.00 37.28 201 LEU A C 1
ATOM 1612 O O . LEU A 1 201 ? -11.834 -8.514 -7.502 1.00 37.28 201 LEU A O 1
ATOM 1616 N N . ARG A 1 202 ? -12.695 -10.154 -8.761 1.00 36.94 202 ARG A N 1
ATOM 1617 C CA . ARG A 1 202 ? -13.990 -10.178 -8.064 1.00 36.94 202 ARG A CA 1
ATOM 1618 C C . ARG A 1 202 ? -13.946 -11.104 -6.852 1.00 36.94 202 ARG A C 1
ATOM 1620 O O . ARG A 1 202 ? -13.938 -12.326 -6.985 1.00 36.94 202 ARG A O 1
ATOM 1627 N N . PHE A 1 203 ? -14.031 -10.527 -5.657 1.00 34.94 203 PHE A N 1
ATOM 1628 C CA . PHE A 1 203 ? -14.337 -11.271 -4.436 1.00 34.94 203 PHE A CA 1
ATOM 1629 C C . PHE A 1 203 ? -15.835 -11.594 -4.385 1.00 34.94 203 PHE A C 1
ATOM 1631 O O . PHE A 1 203 ? -16.664 -10.738 -4.083 1.00 34.94 203 PHE A O 1
ATOM 1638 N N . PHE A 1 204 ? -16.207 -12.845 -4.658 1.00 31.52 204 PHE A N 1
ATOM 1639 C CA . PHE A 1 204 ? -17.580 -13.305 -4.452 1.00 31.52 204 PHE A CA 1
ATOM 1640 C C . PHE A 1 204 ? -17.849 -13.547 -2.958 1.00 31.52 204 PHE A C 1
ATOM 1642 O O . PHE A 1 204 ? -17.508 -14.596 -2.413 1.00 31.52 204 PHE A O 1
ATOM 1649 N N . LYS A 1 205 ? -18.533 -12.606 -2.296 1.00 32.75 205 LYS A N 1
ATOM 1650 C CA . LYS A 1 205 ? -19.320 -12.909 -1.090 1.00 32.75 205 LYS A CA 1
ATOM 1651 C C . LYS A 1 205 ? -20.647 -13.525 -1.544 1.00 32.75 205 LYS A C 1
ATOM 1653 O O . LYS A 1 205 ? -21.512 -12.813 -2.045 1.00 32.75 205 LYS A O 1
ATOM 1658 N N . ARG A 1 206 ? -20.827 -14.842 -1.406 1.00 32.41 206 ARG A N 1
ATOM 1659 C CA . ARG A 1 206 ? -22.159 -15.457 -1.569 1.00 32.41 206 ARG A CA 1
ATOM 1660 C C . ARG A 1 206 ? -22.982 -15.255 -0.286 1.00 32.41 206 ARG A C 1
ATOM 1662 O O . ARG A 1 206 ? -22.473 -15.585 0.783 1.00 32.41 206 ARG A O 1
ATOM 1669 N N . PRO A 1 207 ? -24.239 -14.781 -0.360 1.00 36.19 207 PRO A N 1
ATOM 1670 C CA . PRO A 1 207 ? -25.162 -14.823 0.767 1.00 36.19 207 PRO A CA 1
ATOM 1671 C C . PRO A 1 207 ? -25.760 -16.232 0.910 1.00 36.19 207 PRO A C 1
ATOM 1673 O O . PRO A 1 207 ? -26.269 -16.811 -0.051 1.00 36.19 207 PRO A O 1
ATOM 1676 N N . PHE A 1 208 ? -25.706 -16.792 2.118 1.00 32.41 208 PHE A N 1
ATOM 1677 C CA . PHE A 1 208 ? -26.446 -18.002 2.478 1.00 32.41 208 PHE A CA 1
ATOM 1678 C C . PHE A 1 208 ? -27.934 -17.652 2.636 1.00 32.41 208 PHE A C 1
ATOM 1680 O O . PHE A 1 208 ? -28.342 -17.073 3.638 1.00 32.41 208 PHE A O 1
ATOM 1687 N N . GLY A 1 209 ? -28.749 -17.999 1.639 1.00 32.12 209 GLY A N 1
ATOM 1688 C CA . GLY A 1 209 ? -30.209 -17.990 1.734 1.00 32.12 209 GLY A CA 1
ATOM 1689 C C . GLY A 1 209 ? -30.725 -19.355 2.184 1.00 32.12 209 GLY A C 1
ATOM 1690 O O . GLY A 1 209 ? -30.766 -20.296 1.392 1.00 32.12 209 GLY A O 1
ATOM 1691 N N . LEU A 1 210 ? -31.123 -19.465 3.453 1.00 36.56 210 LEU A N 1
ATOM 1692 C CA . LEU A 1 210 ? -31.884 -20.602 3.973 1.00 36.56 210 LEU A CA 1
ATOM 1693 C C . LEU A 1 210 ? -33.267 -20.648 3.307 1.00 36.56 210 LEU A C 1
ATOM 1695 O O . LEU A 1 210 ? -34.099 -19.766 3.508 1.00 36.56 210 LEU A O 1
ATOM 1699 N N . ARG A 1 211 ? -33.537 -21.716 2.550 1.00 34.19 211 ARG A N 1
ATOM 1700 C CA . ARG A 1 211 ? -34.900 -22.100 2.164 1.00 34.19 211 ARG A CA 1
ATOM 1701 C C . ARG A 1 211 ? -35.599 -22.679 3.397 1.00 34.19 211 ARG A C 1
ATOM 1703 O O . ARG A 1 211 ? -35.219 -23.751 3.857 1.00 34.19 211 ARG A O 1
ATOM 1710 N N . ARG A 1 212 ? -36.637 -22.014 3.910 1.00 36.16 212 ARG A N 1
ATOM 1711 C CA . ARG A 1 212 ? -37.658 -22.662 4.749 1.00 36.16 212 ARG A CA 1
ATOM 1712 C C . ARG A 1 212 ? -38.906 -22.898 3.910 1.00 36.16 212 ARG A C 1
ATOM 1714 O O . ARG A 1 212 ? -39.517 -21.967 3.395 1.00 36.16 212 ARG A O 1
ATOM 1721 N N . SER A 1 213 ? -39.226 -24.176 3.756 1.00 35.59 213 SER A N 1
ATOM 1722 C CA . SER A 1 213 ? -40.439 -24.701 3.146 1.00 35.59 213 SER A CA 1
ATOM 1723 C C . SER A 1 213 ? -41.676 -24.318 3.954 1.00 35.59 213 SER A C 1
ATOM 1725 O O . SER A 1 213 ? -41.683 -24.384 5.183 1.00 35.59 213 SER A O 1
ATOM 1727 N N . GLN A 1 214 ? -42.732 -23.977 3.224 1.00 33.88 214 GLN A N 1
ATOM 1728 C CA . GLN A 1 214 ? -44.092 -23.783 3.706 1.00 33.88 214 GLN A CA 1
ATOM 1729 C C . GLN A 1 214 ? -44.605 -25.010 4.476 1.00 33.88 214 GLN A C 1
ATOM 1731 O O . GLN A 1 214 ? -44.567 -26.120 3.951 1.00 33.88 214 GLN A O 1
ATOM 1736 N N . ARG A 1 215 ? -45.208 -24.787 5.648 1.00 31.72 215 ARG A N 1
ATOM 1737 C CA . ARG A 1 215 ? -46.446 -25.467 6.061 1.00 31.72 215 ARG A CA 1
ATOM 1738 C C . ARG A 1 215 ? -47.330 -24.471 6.809 1.00 31.72 215 ARG A C 1
ATOM 1740 O O . ARG A 1 215 ? -46.957 -23.958 7.857 1.00 31.72 215 ARG A O 1
ATOM 1747 N N . ARG A 1 216 ? -48.494 -24.191 6.217 1.00 33.00 216 ARG A N 1
ATOM 1748 C CA . ARG A 1 216 ? -49.680 -23.665 6.906 1.00 33.00 216 ARG A CA 1
ATOM 1749 C C . ARG A 1 216 ? -50.153 -24.716 7.910 1.00 33.00 216 ARG A C 1
ATOM 1751 O O . ARG A 1 216 ? -50.068 -25.893 7.578 1.00 33.00 216 ARG A O 1
ATOM 1758 N N . VAL A 1 217 ? -50.717 -24.287 9.040 1.00 32.12 217 VAL A N 1
ATOM 1759 C CA . VAL A 1 217 ? -51.992 -24.785 9.595 1.00 32.12 217 VAL A CA 1
ATOM 1760 C C . VAL A 1 217 ? -52.358 -23.971 10.850 1.00 32.12 217 VAL A C 1
ATOM 1762 O O . VAL A 1 217 ? -51.539 -23.812 11.744 1.00 32.12 217 VAL A O 1
ATOM 1765 N N . LEU A 1 218 ? -53.597 -23.464 10.813 1.00 31.98 218 LEU A N 1
ATOM 1766 C CA . LEU A 1 218 ? -54.537 -23.040 11.864 1.00 31.98 218 LEU A CA 1
ATOM 1767 C C . LEU A 1 218 ? -54.088 -22.141 13.035 1.00 31.98 218 LEU A C 1
ATOM 1769 O O . LEU A 1 218 ? -53.215 -22.463 13.829 1.00 31.98 218 LEU A O 1
ATOM 1773 N N . GLY A 1 219 ? -54.788 -21.007 13.146 1.00 27.22 219 GLY A N 1
ATOM 1774 C CA . GLY A 1 219 ? -54.631 -20.023 14.209 1.00 27.22 219 GLY A CA 1
ATOM 1775 C C . GLY A 1 219 ? -55.460 -20.285 15.458 1.00 27.22 219 GLY A C 1
ATOM 1776 O O . GLY A 1 219 ? -56.238 -21.226 15.507 1.00 27.22 219 GLY A O 1
ATOM 1777 N N . ILE A 1 220 ? -55.311 -19.371 16.416 1.00 32.31 220 ILE A N 1
ATOM 1778 C CA . ILE A 1 220 ? -56.268 -19.007 17.463 1.00 32.31 220 ILE A CA 1
ATOM 1779 C C . ILE A 1 220 ? -56.062 -17.510 17.746 1.00 32.31 220 ILE A C 1
ATOM 1781 O O . ILE A 1 220 ? -54.951 -16.983 17.711 1.00 32.31 220 ILE A O 1
ATOM 1785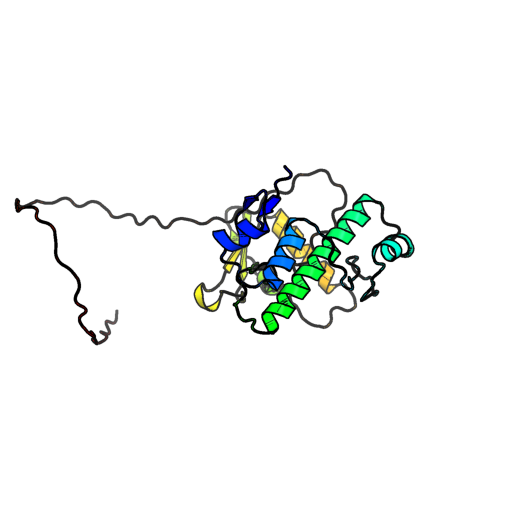 N N . VAL A 1 221 ? -57.189 -16.842 17.957 1.00 32.59 221 VAL A N 1
ATOM 1786 C CA . VAL A 1 221 ? -57.385 -15.421 18.239 1.00 32.59 221 VAL A CA 1
ATOM 1787 C C . VAL A 1 221 ? -56.887 -15.069 19.647 1.00 32.59 221 VAL A C 1
ATOM 1789 O O . VAL A 1 221 ? -57.143 -15.808 20.590 1.00 32.59 221 VAL A O 1
ATOM 1792 N N . GLY A 1 222 ? -56.263 -13.898 19.807 1.00 31.31 222 GLY A N 1
ATOM 1793 C CA . GLY A 1 222 ? -55.977 -13.308 21.118 1.00 31.31 222 GLY A CA 1
ATOM 1794 C C . GLY A 1 222 ? -55.459 -11.873 21.006 1.00 31.31 222 GLY A C 1
ATOM 1795 O O . GLY A 1 222 ? -54.265 -11.654 20.839 1.00 31.31 222 GLY A O 1
ATOM 1796 N N . LYS A 1 223 ? -56.365 -10.890 21.076 1.00 33.97 223 LYS A N 1
ATOM 1797 C CA . LYS A 1 223 ? -56.052 -9.467 21.307 1.00 33.97 223 LYS A CA 1
ATOM 1798 C C . LYS A 1 223 ? -55.736 -9.265 22.791 1.00 33.97 223 LYS A C 1
ATOM 1800 O O . LYS A 1 223 ? -56.598 -9.646 23.567 1.00 33.97 223 LYS A O 1
ATOM 1805 N N . VAL A 1 224 ? -54.650 -8.572 23.160 1.00 34.19 224 VAL A N 1
ATOM 1806 C CA . VAL A 1 224 ? -54.578 -7.671 24.339 1.00 34.19 224 VAL A CA 1
ATOM 1807 C C . VAL A 1 224 ? -53.535 -6.560 24.091 1.00 34.19 224 VAL A C 1
ATOM 1809 O O . VAL A 1 224 ? -52.584 -6.714 23.333 1.00 34.19 224 VAL A O 1
ATOM 1812 N N . SER A 1 225 ? -53.841 -5.428 24.711 1.00 32.47 225 SER A N 1
ATOM 1813 C CA . SER A 1 225 ? -53.415 -4.031 24.657 1.00 32.47 225 SER A CA 1
ATOM 1814 C C . SER A 1 225 ? -51.940 -3.635 24.811 1.00 32.47 225 SER A C 1
ATOM 1816 O O . SER A 1 225 ? -51.141 -4.251 25.506 1.00 32.47 225 SER A O 1
ATOM 1818 N N . THR A 1 226 ? -51.688 -2.446 24.265 1.00 34.72 226 THR A N 1
ATOM 1819 C CA . THR A 1 226 ? -50.654 -1.450 24.578 1.00 34.72 226 THR A CA 1
ATOM 1820 C C . THR A 1 226 ? -50.538 -1.069 26.063 1.00 34.72 226 THR A C 1
ATOM 1822 O O . THR A 1 226 ? -51.562 -0.797 26.686 1.00 34.72 226 THR A O 1
ATOM 1825 N N . SER A 1 227 ? -49.311 -0.876 26.568 1.00 34.88 227 SER A N 1
ATOM 1826 C CA . SER A 1 227 ? -48.912 0.313 27.356 1.00 34.88 227 SER A CA 1
ATOM 1827 C C . SER A 1 227 ? -47.376 0.387 27.545 1.00 34.88 227 SER A C 1
ATOM 1829 O O . SER A 1 227 ? -46.745 -0.669 27.621 1.00 34.88 227 SER A O 1
ATOM 1831 N N . PRO A 1 228 ? -46.760 1.591 27.601 1.00 45.81 228 PRO A N 1
ATOM 1832 C CA . PRO A 1 228 ? -45.316 1.812 27.700 1.00 45.81 228 PRO A CA 1
ATOM 1833 C C . PRO A 1 228 ? -44.835 2.089 29.145 1.00 45.81 228 PRO A C 1
ATOM 1835 O O . PRO A 1 228 ? -45.642 2.286 30.045 1.00 45.81 228 PRO A O 1
ATOM 1838 N N . PHE A 1 229 ? -43.507 2.200 29.310 1.00 38.38 229 PHE A N 1
ATOM 1839 C CA . PHE A 1 229 ? -42.712 2.527 30.518 1.00 38.38 229 PHE A CA 1
ATOM 1840 C C . PHE A 1 229 ? -42.286 1.376 31.444 1.00 38.38 229 PHE A C 1
ATOM 1842 O O . PHE A 1 229 ? -43.096 0.626 31.969 1.00 38.38 229 PHE A O 1
ATOM 1849 N N . GLY A 1 230 ? -40.979 1.341 31.747 1.00 32.94 230 GLY A N 1
ATOM 1850 C CA . GLY A 1 230 ? -40.426 0.631 32.907 1.00 32.94 230 GLY A CA 1
ATOM 1851 C C . GLY A 1 230 ? -38.948 0.272 32.758 1.00 32.94 230 GLY A C 1
ATOM 1852 O O . GLY A 1 230 ? -38.580 -0.503 31.890 1.00 32.94 230 GLY A O 1
ATOM 1853 N N . ARG A 1 231 ? -38.087 0.875 33.582 1.00 34.78 231 ARG A N 1
ATOM 1854 C CA . ARG A 1 231 ? -36.617 0.784 33.539 1.00 34.78 231 ARG A CA 1
ATOM 1855 C C . ARG A 1 231 ? -36.066 -0.541 34.097 1.00 34.78 231 ARG A C 1
ATOM 1857 O O . ARG A 1 231 ? -36.658 -1.137 34.982 1.00 34.78 231 ARG A O 1
ATOM 1864 N N . ARG A 1 232 ? -34.860 -0.867 33.607 1.00 34.72 232 ARG A N 1
ATOM 1865 C CA . ARG A 1 232 ? -33.708 -1.591 34.199 1.00 34.72 232 ARG A CA 1
ATOM 1866 C C . ARG A 1 232 ? -33.923 -2.409 35.486 1.00 34.72 232 ARG A C 1
ATOM 1868 O O . ARG A 1 232 ? -34.122 -1.829 36.546 1.00 34.72 232 ARG A O 1
ATOM 1875 N N . GLN A 1 233 ? -33.550 -3.689 35.417 1.00 35.31 233 GLN A N 1
ATOM 1876 C CA . GLN A 1 233 ? -32.740 -4.363 36.443 1.00 35.31 233 GLN A CA 1
ATOM 1877 C C . GLN A 1 233 ? -31.967 -5.552 35.830 1.00 35.31 233 GLN A C 1
ATOM 1879 O O . GLN A 1 233 ? -32.489 -6.187 34.912 1.00 35.31 233 GLN A O 1
ATOM 1884 N N . PRO A 1 234 ? -30.727 -5.833 36.279 1.00 43.91 234 PRO A N 1
ATOM 1885 C CA . PRO A 1 234 ? -29.933 -6.970 35.827 1.00 43.91 234 PRO A CA 1
ATOM 1886 C C . PRO A 1 234 ? -30.175 -8.197 36.722 1.00 43.91 234 PRO A C 1
ATOM 1888 O O . PRO A 1 234 ? -30.193 -8.087 37.946 1.00 43.91 234 PRO A O 1
ATOM 1891 N N . CYS A 1 235 ? -30.314 -9.371 36.115 1.00 35.28 235 CYS A N 1
ATOM 1892 C CA . CYS A 1 235 ? -30.237 -10.676 36.777 1.00 35.28 235 CYS A CA 1
ATOM 1893 C C . CYS A 1 235 ? -29.361 -11.548 35.866 1.00 35.28 235 CYS A C 1
ATOM 1895 O O . CYS A 1 235 ? -29.635 -11.647 34.675 1.00 35.28 235 CYS A O 1
ATOM 1897 N N . ALA A 1 236 ? -28.156 -11.892 36.307 1.00 38.25 236 ALA A N 1
ATOM 1898 C CA . ALA A 1 236 ? -27.840 -13.050 37.143 1.00 38.25 236 ALA A CA 1
ATOM 1899 C C . ALA A 1 236 ? -27.458 -14.257 36.277 1.00 38.25 236 ALA A C 1
ATOM 1901 O O . ALA A 1 236 ? -28.116 -14.584 35.290 1.00 38.25 236 ALA A O 1
ATOM 1902 N N . ASP A 1 237 ? -26.340 -14.854 36.673 1.00 37.66 237 ASP A N 1
ATOM 1903 C CA . ASP A 1 237 ? -25.663 -15.985 36.064 1.00 37.66 237 ASP A CA 1
ATOM 1904 C C . ASP A 1 237 ? -26.589 -17.178 35.817 1.00 37.66 237 ASP A C 1
ATOM 1906 O O . ASP A 1 237 ? -27.328 -17.617 36.699 1.00 37.66 237 ASP A O 1
ATOM 1910 N N . ALA A 1 238 ? -26.491 -17.746 34.616 1.00 38.59 238 ALA A N 1
ATOM 1911 C CA . ALA A 1 238 ? -27.081 -19.032 34.281 1.00 38.59 238 ALA A CA 1
ATOM 1912 C C . ALA A 1 238 ? -25.986 -19.980 33.785 1.00 38.59 238 ALA A C 1
ATOM 1914 O O . ALA A 1 238 ? -25.673 -20.073 32.599 1.00 38.59 238 ALA A O 1
ATOM 1915 N N . THR A 1 239 ? -25.409 -20.701 34.737 1.00 38.69 239 THR A N 1
ATOM 1916 C CA . THR A 1 239 ? -24.690 -21.955 34.529 1.00 38.69 239 THR A CA 1
ATOM 1917 C C . THR A 1 239 ? -25.721 -23.041 34.214 1.00 38.69 239 THR A C 1
ATOM 1919 O O . THR A 1 239 ? -26.538 -23.341 35.080 1.00 38.69 239 THR A O 1
ATOM 1922 N N . PHE A 1 240 ? -25.697 -23.678 33.036 1.00 34.06 240 PHE A N 1
ATOM 1923 C CA . PHE A 1 240 ? -26.229 -25.045 32.916 1.00 34.06 240 PHE A CA 1
ATOM 1924 C C . PHE A 1 240 ? -25.677 -25.834 31.714 1.00 34.06 240 PHE A C 1
ATOM 1926 O O . PHE A 1 240 ? -25.984 -25.558 30.560 1.00 34.06 240 PHE A O 1
ATOM 1933 N N . VAL A 1 241 ? -24.850 -26.824 32.066 1.00 37.38 241 VAL A N 1
ATOM 1934 C CA . VAL A 1 241 ? -24.874 -28.249 31.681 1.00 37.38 241 VAL A CA 1
ATOM 1935 C C . VAL A 1 241 ? -25.068 -28.608 30.203 1.00 37.38 241 VAL A C 1
ATOM 1937 O O . VAL A 1 241 ? -26.144 -28.486 29.620 1.00 37.38 241 VAL A O 1
ATOM 1940 N N . GLY A 1 242 ? -24.009 -29.207 29.655 1.00 34.69 242 GLY A N 1
ATOM 1941 C CA . GLY A 1 242 ? -24.022 -29.908 28.381 1.00 34.69 242 GLY A CA 1
ATOM 1942 C C . GLY A 1 242 ? -24.913 -31.151 28.382 1.00 34.69 242 GLY A C 1
ATOM 1943 O O . GLY A 1 242 ? -25.065 -31.850 29.383 1.00 34.69 242 GLY A O 1
ATOM 1944 N N . ARG A 1 243 ? -25.456 -31.458 27.206 1.00 40.59 243 ARG A N 1
ATOM 1945 C CA . ARG A 1 243 ? -25.959 -32.789 26.876 1.00 40.59 243 ARG A CA 1
ATOM 1946 C C . ARG A 1 243 ? -25.246 -33.297 25.633 1.00 40.59 243 ARG A C 1
ATOM 1948 O O . ARG A 1 243 ? -25.344 -32.704 24.564 1.00 40.59 243 ARG A O 1
ATOM 1955 N N . HIS A 1 244 ? -24.544 -34.405 25.838 1.00 35.59 244 HIS A N 1
ATOM 1956 C CA . HIS A 1 244 ? -24.249 -35.427 24.844 1.00 35.59 244 HIS A CA 1
ATOM 1957 C C . HIS A 1 244 ? -25.557 -35.878 24.185 1.00 35.59 244 HIS A C 1
ATOM 1959 O O . HIS A 1 244 ? -26.505 -36.201 24.903 1.00 35.59 244 HIS A O 1
ATOM 1965 N N . ILE A 1 245 ? -25.591 -35.937 22.856 1.00 45.66 245 ILE A N 1
ATOM 1966 C CA . ILE A 1 245 ? -26.457 -36.858 22.117 1.00 45.66 245 ILE A CA 1
ATOM 1967 C C . ILE A 1 245 ? -25.623 -37.376 20.946 1.00 45.66 245 ILE A C 1
ATOM 1969 O O . ILE A 1 245 ? -25.262 -36.613 20.051 1.00 45.66 245 ILE A O 1
ATOM 1973 N N . ASP A 1 246 ? -25.297 -38.662 21.018 1.00 46.34 246 ASP A N 1
ATOM 1974 C CA . ASP A 1 246 ? -24.786 -39.472 19.920 1.00 46.34 246 ASP A CA 1
ATOM 1975 C C . ASP A 1 246 ? -25.899 -39.704 18.893 1.00 46.34 246 ASP A C 1
ATOM 1977 O O . ASP A 1 246 ? -27.024 -39.987 19.299 1.00 46.34 246 ASP A O 1
ATOM 1981 N N . PHE A 1 247 ? -25.574 -39.586 17.603 1.00 51.72 247 PHE A N 1
ATOM 1982 C CA . PHE A 1 247 ? -25.982 -40.479 16.506 1.00 51.72 247 PHE A CA 1
ATOM 1983 C C . PHE A 1 247 ? -25.111 -40.193 15.278 1.00 51.72 247 PHE A C 1
ATOM 1985 O O . PHE A 1 247 ? -24.959 -39.001 14.922 1.00 51.72 247 PHE A O 1
#

pLDDT: mean 74.69, std 25.06, range [27.22, 97.81]

Radius of gyration: 26.36 Å; chains: 1; bounding box: 80×63×61 Å

Sequence (247 aa):
MPSYRCKLCDEQAEDVALHLTERHGMNNERELFLVVCLIKGRKLAPVMQCPVPGCSVGKSSRLERHLDRIHRVDNHQRARFMEMAHRKAIVYELRALRETFPDPPMVSDIDMCHCVLINMTADEVSRAVTSPDGFRVISVKRHKTAAFFGRAKIALSPQEYTWLTDTIRHRETSPGSFERSRPYLSDEPSLEPLGRRVPELRFFKRPFGLRRSQRRVLGIVGKVSTSPFGRRQPCADATFVGRHIDF